Protein AF-A0A7L4QPB3-F1 (afdb_monomer_lite)

pLDDT: mean 89.35, std 13.11, range [42.84, 98.69]

Secondary structure (DSSP, 8-state):
-EEEEEEEEEEEEEEEEEEEEE--S---TT--SEEEEEEEEEEEEEEEEEEEEEEEEEEEEE--EE-TTT---SSS-SSSEEPEEEEEEEEEEEEEEEEEEEEEEEEEE---SSTTS-EEEEEEEEEE-SBTTB-EEEEEEEEEEEEEEEE-SS-EEEEEEEEEEEEEEEEESEEEEEEEEEE----

Structure (mmCIF, N/CA/C/O backbone):
data_AF-A0A7L4QPB3-F1
#
_entry.id   AF-A0A7L4QPB3-F1
#
loop_
_atom_site.group_PDB
_atom_site.id
_atom_site.type_symbol
_atom_site.label_atom_id
_atom_site.label_alt_id
_atom_site.label_comp_id
_atom_site.label_asym_id
_atom_site.label_entity_id
_atom_site.label_seq_id
_atom_site.pdbx_PDB_ins_code
_atom_site.Cartn_x
_atom_site.Cartn_y
_atom_site.Cartn_z
_atom_site.occupancy
_atom_site.B_iso_or_equiv
_atom_site.auth_seq_id
_atom_site.auth_comp_id
_atom_site.auth_asym_id
_atom_site.auth_atom_id
_atom_site.pdbx_PDB_model_num
ATOM 1 N N . MET A 1 1 ? -0.776 -5.109 -11.068 1.00 89.38 1 MET A N 1
ATOM 2 C CA . MET A 1 1 ? -2.014 -5.745 -10.559 1.00 89.38 1 MET A CA 1
ATOM 3 C C . MET A 1 1 ? -2.461 -4.999 -9.317 1.00 89.38 1 MET A C 1
ATOM 5 O O . MET A 1 1 ? -1.611 -4.660 -8.508 1.00 89.38 1 MET A O 1
ATOM 9 N N . TYR A 1 2 ? -3.758 -4.735 -9.176 1.00 95.44 2 TYR A N 1
ATOM 10 C CA . TYR A 1 2 ? -4.342 -4.174 -7.958 1.00 95.44 2 TYR A CA 1
ATOM 11 C C . TYR A 1 2 ? -5.446 -5.111 -7.474 1.00 95.44 2 TYR A C 1
ATOM 13 O O . TYR A 1 2 ? -6.265 -5.556 -8.282 1.00 95.44 2 TYR A O 1
ATOM 21 N N . THR A 1 3 ? -5.460 -5.416 -6.181 1.00 96.94 3 THR A N 1
ATOM 22 C CA . THR A 1 3 ? -6.530 -6.180 -5.535 1.00 96.94 3 THR A CA 1
ATOM 23 C C . THR A 1 3 ? -6.836 -5.604 -4.169 1.00 96.94 3 THR A C 1
ATOM 25 O O . THR A 1 3 ? -5.934 -5.199 -3.437 1.00 96.94 3 THR A O 1
ATOM 28 N N . GLU A 1 4 ? -8.108 -5.634 -3.808 1.00 96.19 4 GLU A N 1
ATOM 29 C CA . GLU A 1 4 ? -8.582 -5.241 -2.493 1.00 96.19 4 GLU A CA 1
ATOM 30 C C . GLU A 1 4 ? -9.724 -6.154 -2.090 1.00 96.19 4 GLU A C 1
ATOM 32 O O . GLU A 1 4 ? -10.550 -6.524 -2.924 1.00 96.19 4 GLU A O 1
ATOM 37 N N . ASP A 1 5 ? -9.728 -6.526 -0.817 1.00 96.75 5 ASP A N 1
ATOM 38 C CA . ASP A 1 5 ? -10.748 -7.385 -0.252 1.00 96.75 5 ASP A CA 1
ATOM 39 C C . ASP A 1 5 ? -11.054 -6.958 1.180 1.00 96.75 5 ASP A C 1
ATOM 41 O O . ASP A 1 5 ? -10.140 -6.876 2.005 1.00 96.75 5 ASP A O 1
ATOM 45 N N . THR A 1 6 ? -12.324 -6.676 1.468 1.00 96.25 6 THR A N 1
ATOM 46 C CA . THR A 1 6 ? -12.790 -6.203 2.777 1.00 96.25 6 THR A CA 1
ATOM 47 C C . THR A 1 6 ? -14.058 -6.932 3.173 1.00 96.25 6 THR A C 1
ATOM 49 O O . THR A 1 6 ? -15.054 -6.885 2.455 1.00 96.25 6 THR A O 1
ATOM 52 N N . HIS A 1 7 ? -14.047 -7.530 4.363 1.00 94.69 7 HIS A N 1
ATOM 53 C CA . HIS A 1 7 ? -15.205 -8.205 4.943 1.00 94.69 7 HIS A CA 1
ATOM 54 C C . HIS A 1 7 ? -15.299 -7.902 6.430 1.00 94.69 7 HIS A C 1
ATOM 56 O O . HIS A 1 7 ? -14.287 -7.808 7.126 1.00 94.69 7 HIS A O 1
ATOM 62 N N . SER A 1 8 ? -16.518 -7.809 6.945 1.00 93.00 8 SER A N 1
ATOM 63 C CA . SER A 1 8 ? -16.761 -7.817 8.383 1.00 93.00 8 SER A CA 1
ATOM 64 C C . SER A 1 8 ? -17.123 -9.221 8.859 1.00 93.00 8 SER A C 1
ATOM 66 O O . SER A 1 8 ? -17.758 -10.008 8.156 1.00 93.00 8 SER A O 1
ATOM 68 N N . ALA A 1 9 ? -16.726 -9.530 10.086 1.00 90.31 9 ALA A N 1
ATOM 69 C CA . ALA A 1 9 ? -17.159 -10.705 10.815 1.00 90.31 9 ALA A CA 1
ATOM 70 C C . ALA A 1 9 ? -17.949 -10.247 12.043 1.00 90.31 9 ALA A C 1
ATOM 72 O O . ALA A 1 9 ? -17.441 -9.500 12.877 1.00 90.31 9 ALA A O 1
ATOM 73 N N . GLY A 1 10 ? -19.194 -10.705 12.168 1.00 88.44 10 GLY A N 1
ATOM 74 C CA . GLY A 1 10 ? -20.073 -10.323 13.273 1.00 88.44 10 GLY A CA 1
ATOM 75 C C . GLY A 1 10 ? -20.801 -8.995 13.047 1.00 88.44 10 GLY A C 1
ATOM 76 O O . GLY A 1 10 ? -21.061 -8.596 11.914 1.00 88.44 10 GLY A O 1
ATOM 77 N N . ILE A 1 11 ? -21.196 -8.351 14.147 1.00 91.88 11 ILE A N 1
ATOM 78 C CA . ILE A 1 11 ? -22.015 -7.133 14.145 1.00 91.88 11 ILE A CA 1
ATOM 79 C C . ILE A 1 11 ? -21.132 -5.945 14.536 1.00 91.88 11 ILE A C 1
ATOM 81 O O . ILE A 1 11 ? -20.325 -6.042 15.459 1.00 91.88 11 ILE A O 1
ATOM 85 N N . GLY A 1 12 ? -21.304 -4.813 13.861 1.00 93.19 12 GLY A N 1
ATOM 86 C CA . GLY A 1 12 ? -20.598 -3.576 14.171 1.00 93.19 12 GLY A CA 1
ATOM 87 C C . GLY A 1 12 ? -21.134 -2.392 13.377 1.00 93.19 12 GLY A C 1
ATOM 88 O O . GLY A 1 12 ? -21.938 -2.555 12.457 1.00 93.19 12 GLY A O 1
ATOM 89 N N . TYR A 1 13 ? -20.680 -1.197 13.739 1.00 95.19 13 TYR A N 1
ATOM 90 C CA . TYR A 1 13 ? -20.894 0.016 12.956 1.00 95.19 13 TYR A CA 1
ATOM 91 C C . TYR A 1 13 ? -19.727 0.190 11.995 1.00 95.19 13 TYR A C 1
ATOM 93 O O . TYR A 1 13 ? -18.576 0.170 12.427 1.00 95.19 13 TYR A O 1
ATOM 101 N N . ILE A 1 14 ? -20.023 0.362 10.709 1.00 95.56 14 ILE A N 1
ATOM 102 C CA . ILE A 1 14 ? -19.019 0.509 9.658 1.00 95.56 14 ILE A CA 1
ATOM 103 C C . ILE A 1 14 ? -19.273 1.784 8.856 1.00 95.56 14 ILE A C 1
ATOM 105 O O . ILE A 1 14 ? -20.401 2.048 8.441 1.00 95.56 14 ILE A O 1
ATOM 109 N N . SER A 1 15 ? -18.210 2.546 8.616 1.00 96.38 15 SER A N 1
ATOM 110 C CA . SER A 1 15 ? -18.135 3.517 7.529 1.00 96.38 15 SER A CA 1
ATOM 111 C C . SER A 1 15 ? -17.006 3.092 6.607 1.00 96.38 15 SER A C 1
ATOM 113 O O . SER A 1 15 ? -15.889 2.846 7.059 1.00 96.38 15 SER A O 1
ATOM 115 N N . TYR A 1 16 ? -17.300 3.004 5.318 1.00 96.19 16 TYR A N 1
ATOM 116 C CA . TYR A 1 16 ? -16.338 2.635 4.292 1.00 96.19 16 TYR A CA 1
ATOM 117 C C . TYR A 1 16 ? -16.500 3.610 3.135 1.00 96.19 16 TYR A C 1
ATOM 119 O O . TYR A 1 16 ? -17.563 3.658 2.515 1.00 96.19 16 TYR A O 1
ATOM 127 N N . ASP A 1 17 ? -15.456 4.384 2.874 1.00 97.44 17 ASP A N 1
ATOM 128 C CA . ASP A 1 17 ? -15.352 5.253 1.709 1.00 97.44 17 ASP A CA 1
ATOM 129 C C . ASP A 1 17 ? -14.161 4.801 0.865 1.00 97.44 17 ASP A C 1
ATOM 131 O O . ASP A 1 17 ? -13.088 4.495 1.397 1.00 97.44 17 ASP A O 1
ATOM 135 N N . LYS A 1 18 ? -14.372 4.703 -0.447 1.00 96.56 18 LYS A N 1
ATOM 136 C CA . LYS A 1 18 ? -13.346 4.294 -1.401 1.00 96.56 18 LYS A CA 1
ATOM 137 C C . LYS A 1 18 ? -13.502 5.058 -2.702 1.00 96.56 18 LYS A C 1
ATOM 139 O O . LYS A 1 18 ? -14.579 5.064 -3.298 1.00 96.56 18 LYS A O 1
ATOM 144 N N . SER A 1 19 ? -12.384 5.581 -3.186 1.00 97.50 19 SER A N 1
ATOM 145 C CA . SER A 1 19 ? -12.206 6.003 -4.568 1.00 97.50 19 SER A CA 1
ATOM 146 C C . SER A 1 19 ? -11.193 5.087 -5.241 1.00 97.50 19 SER A C 1
ATOM 148 O O . SER A 1 19 ? -10.176 4.733 -4.647 1.00 97.50 19 SER A O 1
ATOM 150 N N . PHE A 1 20 ? -11.476 4.693 -6.476 1.00 97.25 20 PHE A N 1
ATOM 151 C CA . PHE A 1 20 ? -10.552 3.939 -7.310 1.00 97.25 20 PHE A CA 1
ATOM 152 C C . PHE A 1 20 ? -10.615 4.487 -8.731 1.00 97.25 20 PHE A C 1
ATOM 154 O O . PHE A 1 20 ? -11.688 4.502 -9.336 1.00 97.25 20 PHE A O 1
ATOM 161 N N . ASP A 1 21 ? -9.466 4.895 -9.254 1.00 96.81 21 ASP A N 1
ATOM 162 C CA . ASP A 1 21 ? -9.282 5.296 -10.640 1.00 96.81 21 ASP A CA 1
ATOM 163 C C . ASP A 1 21 ? -8.245 4.401 -11.318 1.00 96.81 21 ASP A C 1
ATOM 165 O O . ASP A 1 21 ? -7.218 4.027 -10.740 1.00 96.81 21 ASP A O 1
ATOM 169 N N . ALA A 1 22 ? -8.544 4.050 -12.565 1.00 95.62 22 ALA A N 1
ATOM 170 C CA . ALA A 1 22 ? -7.633 3.333 -13.432 1.00 95.62 22 ALA A CA 1
ATOM 171 C C . ALA A 1 22 ? -7.602 4.009 -14.801 1.00 95.62 22 ALA A C 1
ATOM 173 O O . ALA A 1 22 ? -8.602 4.054 -15.521 1.00 95.62 22 ALA A O 1
ATOM 174 N N . SER A 1 23 ? -6.420 4.472 -15.189 1.00 92.50 23 SER A N 1
ATOM 175 C CA . SER A 1 23 ? -6.189 5.192 -16.430 1.00 92.50 23 SER A CA 1
ATOM 176 C C . SER A 1 23 ? -5.066 4.559 -17.237 1.00 92.50 23 SER A C 1
ATOM 178 O O . SER A 1 23 ? -3.986 4.244 -16.734 1.00 92.50 23 SER A O 1
ATOM 180 N N . THR A 1 24 ? -5.309 4.429 -18.538 1.00 90.75 24 THR A N 1
ATOM 181 C CA . THR A 1 24 ? -4.309 3.999 -19.526 1.00 90.75 24 THR A CA 1
ATOM 182 C C . THR A 1 24 ? -3.620 5.177 -20.217 1.00 90.75 24 THR A C 1
ATOM 184 O O . THR A 1 24 ? -2.798 4.979 -21.111 1.00 90.75 24 THR A O 1
ATOM 187 N N . ALA A 1 25 ? -3.956 6.410 -19.830 1.00 88.19 25 ALA A N 1
ATOM 188 C CA . ALA A 1 25 ? -3.335 7.600 -20.385 1.00 88.19 25 ALA A CA 1
ATOM 189 C C . ALA A 1 25 ? -1.874 7.731 -19.933 1.00 88.19 25 ALA A C 1
ATOM 191 O O . ALA A 1 25 ? -1.455 7.177 -18.914 1.00 88.19 25 ALA A O 1
ATOM 192 N N . ASN A 1 26 ? -1.110 8.515 -20.694 1.00 85.31 26 ASN A N 1
ATOM 193 C CA . ASN A 1 26 ? 0.215 8.943 -20.264 1.00 85.31 26 ASN A CA 1
ATOM 194 C C . ASN A 1 26 ? 0.083 9.812 -19.017 1.00 85.31 26 ASN A C 1
ATOM 196 O O . ASN A 1 26 ? -0.627 10.817 -19.055 1.00 85.31 26 ASN A O 1
ATOM 200 N N . GLN A 1 27 ? 0.813 9.454 -17.968 1.00 88.75 27 GLN A N 1
ATOM 201 C CA . GLN A 1 27 ? 0.817 10.182 -16.711 1.00 88.75 27 GLN A CA 1
ATOM 202 C C . GLN A 1 27 ? 2.111 10.972 -16.551 1.00 88.75 27 GLN A C 1
ATOM 204 O O . GLN A 1 27 ? 3.203 10.492 -16.868 1.00 88.75 27 GLN A O 1
ATOM 209 N N . LEU A 1 28 ? 1.969 12.206 -16.075 1.00 86.75 28 LEU A N 1
ATOM 210 C CA . LEU A 1 28 ? 3.081 13.058 -15.666 1.00 86.75 28 LEU A CA 1
ATOM 211 C C . LEU A 1 28 ? 3.398 12.847 -14.180 1.00 86.75 28 LEU A C 1
ATOM 213 O O . LEU A 1 28 ? 2.710 12.113 -13.468 1.00 86.75 28 LEU A O 1
ATOM 217 N N . GLN A 1 29 ? 4.443 13.514 -13.694 1.00 84.88 29 GLN A N 1
ATOM 218 C CA . GLN A 1 29 ? 4.737 13.548 -12.266 1.00 84.88 29 GLN A CA 1
ATOM 219 C C . GLN A 1 29 ? 3.520 14.053 -11.471 1.00 84.88 29 GLN A C 1
ATOM 221 O O . GLN A 1 29 ? 2.890 15.044 -11.840 1.00 84.88 29 GLN A O 1
ATOM 226 N N . GLY A 1 30 ? 3.178 13.342 -10.394 1.00 86.50 30 GLY A N 1
ATOM 227 C CA . GLY A 1 30 ? 1.984 13.614 -9.587 1.00 86.50 30 GLY A CA 1
ATOM 228 C C . GLY A 1 30 ? 0.669 13.079 -10.165 1.00 86.50 30 GLY A C 1
ATOM 229 O O . GLY A 1 30 ? -0.373 13.305 -9.563 1.00 86.50 30 GLY A O 1
ATOM 230 N N . GLN A 1 31 ? 0.701 12.375 -11.300 1.00 91.81 31 GLN A N 1
ATOM 231 C CA . GLN A 1 31 ? -0.450 11.661 -11.849 1.00 91.81 31 GLN A CA 1
ATOM 232 C C . GLN A 1 31 ? -0.184 10.152 -11.871 1.00 91.81 31 GLN A C 1
ATOM 234 O O . GLN A 1 31 ? 0.968 9.716 -11.988 1.00 91.81 31 GLN A O 1
ATOM 239 N N . TYR A 1 32 ? -1.247 9.351 -11.783 1.00 94.69 32 TYR A N 1
ATOM 240 C CA . TYR A 1 32 ? -1.135 7.906 -11.604 1.00 94.69 32 TYR A CA 1
ATOM 241 C C . TYR A 1 32 ? -2.066 7.135 -12.539 1.00 94.69 32 TYR A C 1
ATOM 243 O O . TYR A 1 32 ? -3.140 7.586 -12.919 1.00 94.69 32 TYR A O 1
ATOM 251 N N . ASN A 1 33 ? -1.604 5.967 -12.972 1.00 94.75 33 ASN A N 1
ATOM 252 C CA . ASN A 1 33 ? -2.376 5.032 -13.781 1.00 94.75 33 ASN A CA 1
ATOM 253 C C . ASN A 1 33 ? -3.313 4.186 -12.926 1.00 94.75 33 ASN A C 1
ATOM 255 O O . ASN A 1 33 ? -4.356 3.774 -13.415 1.00 94.75 33 ASN A O 1
ATOM 259 N N . ILE A 1 34 ? -2.932 3.913 -11.681 1.00 96.81 34 ILE A N 1
ATOM 260 C CA . ILE A 1 34 ? -3.811 3.359 -10.654 1.00 96.81 34 ILE A CA 1
ATOM 261 C C . ILE A 1 34 ? -3.741 4.304 -9.469 1.00 96.81 34 ILE A C 1
ATOM 263 O O . ILE A 1 34 ? -2.643 4.602 -8.999 1.00 96.81 34 ILE A O 1
ATOM 267 N N . GLU A 1 35 ? -4.893 4.742 -8.988 1.00 97.12 35 GLU A N 1
ATOM 268 C CA . GLU A 1 35 ? -5.027 5.550 -7.782 1.00 97.12 35 GLU A CA 1
ATOM 269 C C . GLU A 1 35 ? -6.185 4.991 -6.958 1.00 97.12 35 GLU A C 1
ATOM 271 O O . GLU A 1 35 ? -7.305 4.850 -7.443 1.00 97.12 35 GLU A O 1
ATOM 276 N N . SER A 1 36 ? -5.904 4.623 -5.714 1.00 97.75 36 SER A N 1
ATOM 277 C CA . SER A 1 36 ? -6.897 4.129 -4.765 1.00 97.75 36 SER A CA 1
ATOM 278 C C . SER A 1 36 ? -6.746 4.890 -3.465 1.00 97.75 36 SER A C 1
ATOM 280 O O . SER A 1 36 ? -5.652 4.943 -2.902 1.00 97.75 36 SER A O 1
ATOM 282 N N . THR A 1 37 ? -7.843 5.446 -2.966 1.00 97.94 37 THR A N 1
ATOM 283 C CA . THR A 1 37 ? -7.916 6.031 -1.628 1.00 97.94 37 THR A CA 1
ATOM 284 C C . THR A 1 37 ? -9.043 5.363 -0.867 1.00 97.94 37 THR A C 1
ATOM 286 O O . THR A 1 37 ? -10.128 5.132 -1.405 1.00 97.94 37 THR A O 1
ATOM 289 N N . ARG A 1 38 ? -8.775 4.988 0.381 1.00 97.25 38 ARG A N 1
ATOM 290 C CA . ARG A 1 38 ? -9.736 4.273 1.220 1.00 97.25 38 ARG A CA 1
ATOM 291 C C . ARG A 1 38 ? -9.718 4.837 2.619 1.00 97.25 38 ARG A C 1
ATOM 293 O O . ARG A 1 38 ? -8.650 5.081 3.176 1.00 97.25 38 ARG A O 1
ATOM 300 N N . GLN A 1 39 ? -10.899 4.978 3.199 1.00 97.75 39 GLN A N 1
ATOM 301 C CA . GLN A 1 39 ? -11.074 5.302 4.602 1.00 97.75 39 GLN A CA 1
ATOM 302 C C . GLN A 1 39 ? -12.093 4.354 5.217 1.00 97.75 39 GLN A C 1
ATOM 304 O O . GLN A 1 39 ? -13.219 4.212 4.741 1.00 97.75 39 GLN A O 1
ATOM 309 N N . ILE A 1 40 ? -11.678 3.696 6.290 1.00 97.81 40 ILE A N 1
ATOM 310 C CA . ILE A 1 40 ? -12.441 2.656 6.960 1.00 97.81 40 ILE A CA 1
ATOM 311 C C . ILE A 1 40 ? -12.506 3.004 8.434 1.00 97.81 40 ILE A C 1
ATOM 313 O O . ILE A 1 40 ? -11.481 3.071 9.115 1.00 97.81 40 ILE A O 1
ATOM 317 N N . THR A 1 41 ? -13.723 3.170 8.938 1.00 97.75 41 THR A N 1
ATOM 318 C CA . THR A 1 41 ? -13.977 3.166 10.373 1.00 97.75 41 THR A CA 1
ATOM 319 C C . THR A 1 41 ? -14.860 1.987 10.731 1.00 97.75 41 THR A C 1
ATOM 321 O O . THR A 1 41 ? -15.822 1.659 10.033 1.00 97.75 41 THR A O 1
ATOM 324 N N . TYR A 1 42 ? -14.509 1.312 11.817 1.00 97.81 42 TYR A N 1
ATOM 325 C CA . TYR A 1 42 ? -15.255 0.163 12.299 1.00 97.81 42 TYR A CA 1
ATOM 326 C C . TYR A 1 42 ? -15.276 0.140 13.820 1.00 97.81 42 TYR A C 1
ATOM 328 O O . TYR A 1 42 ? -14.240 0.301 14.464 1.00 97.81 42 TYR A O 1
ATOM 336 N N . LEU A 1 43 ? -16.451 -0.106 14.389 1.00 97.62 43 LEU A N 1
ATOM 337 C CA . LEU A 1 43 ? -16.634 -0.358 15.811 1.00 97.62 43 LEU A CA 1
ATOM 338 C C . LEU A 1 43 ? -17.446 -1.641 15.984 1.00 97.62 43 LEU A C 1
ATOM 340 O O . LEU A 1 43 ? -18.659 -1.655 15.761 1.00 97.62 43 LEU A O 1
ATOM 344 N N . GLY A 1 44 ? -16.766 -2.718 16.366 1.00 96.31 44 GLY A N 1
ATOM 345 C CA . GLY A 1 44 ? -17.377 -4.018 16.615 1.00 96.31 44 GLY A CA 1
ATOM 346 C C . GLY A 1 44 ? -18.238 -4.033 17.878 1.00 96.31 44 GLY A C 1
ATOM 347 O O . GLY A 1 44 ? -17.913 -3.400 18.882 1.00 96.31 44 GLY A O 1
ATOM 348 N N . ILE A 1 45 ? -19.331 -4.792 17.825 1.00 94.38 45 ILE A N 1
ATOM 349 C CA . ILE A 1 45 ? -20.135 -5.193 18.983 1.00 94.38 45 ILE A CA 1
ATOM 350 C C . ILE A 1 45 ? -19.754 -6.639 19.323 1.00 94.38 45 ILE A C 1
ATOM 352 O O . ILE A 1 45 ? -19.600 -7.473 18.429 1.00 94.38 45 ILE A O 1
ATOM 356 N N . ASP A 1 46 ? -19.582 -6.936 20.611 1.00 91.88 46 ASP A N 1
ATOM 357 C CA . ASP A 1 46 ? -19.097 -8.229 21.106 1.00 91.88 46 ASP A CA 1
ATOM 358 C C . ASP A 1 46 ? -17.755 -8.637 20.465 1.00 91.88 46 ASP A C 1
ATOM 360 O O . ASP A 1 46 ? -16.745 -7.958 20.640 1.00 91.88 46 ASP A O 1
ATOM 364 N N . ALA A 1 47 ? -17.733 -9.746 19.722 1.00 91.00 47 ALA A N 1
ATOM 365 C CA . ALA A 1 47 ? -16.558 -10.258 19.017 1.00 91.00 47 ALA A CA 1
ATOM 366 C C . ALA A 1 47 ? -16.474 -9.775 17.555 1.00 91.00 47 ALA A C 1
ATOM 368 O O . ALA A 1 47 ? -15.768 -10.382 16.749 1.00 91.00 47 ALA A O 1
ATOM 369 N N . GLY A 1 48 ? -17.215 -8.722 17.194 1.00 96.38 48 GLY A N 1
ATOM 370 C CA . GLY A 1 48 ? -17.222 -8.169 15.846 1.00 96.38 48 GLY A CA 1
ATOM 371 C C . GLY A 1 48 ? -15.852 -7.630 15.422 1.00 96.38 48 GLY A C 1
ATOM 372 O O . GLY A 1 48 ? -15.182 -6.931 16.182 1.00 96.38 48 GLY A O 1
ATOM 373 N N . SER A 1 49 ? -15.454 -7.897 14.181 1.00 96.88 49 SER A N 1
ATOM 374 C CA . SER A 1 49 ? -14.203 -7.410 13.595 1.00 96.88 49 SER A CA 1
ATOM 375 C C . SER A 1 49 ? -14.348 -7.093 12.109 1.00 96.88 49 SER A C 1
ATOM 377 O O . SER A 1 49 ? -15.285 -7.531 11.444 1.00 96.88 49 SER A O 1
ATOM 379 N N . ILE A 1 50 ? -13.406 -6.317 11.588 1.00 97.75 50 ILE A N 1
ATOM 380 C CA . ILE A 1 50 ? -13.239 -6.066 10.164 1.00 97.75 50 ILE A CA 1
ATOM 381 C C . ILE A 1 50 ? -11.890 -6.603 9.711 1.00 97.75 50 ILE A C 1
ATOM 383 O O . ILE A 1 50 ? -10.866 -6.351 10.347 1.00 97.75 50 ILE A O 1
ATOM 387 N N . TYR A 1 51 ? -11.905 -7.345 8.612 1.00 97.88 51 TYR A N 1
ATOM 388 C CA . TYR A 1 51 ? -10.727 -7.762 7.872 1.00 97.88 51 TYR A CA 1
ATOM 389 C C . TYR A 1 51 ? -10.644 -6.944 6.589 1.00 97.88 51 TYR A C 1
ATOM 391 O O . TYR A 1 51 ? -11.637 -6.793 5.878 1.00 97.88 51 TYR A O 1
ATOM 399 N N . SER A 1 52 ? -9.453 -6.454 6.269 1.00 98.06 52 SER A N 1
ATOM 400 C CA . SER A 1 52 ? -9.171 -5.869 4.966 1.00 98.06 52 SER A CA 1
ATOM 401 C C . SER A 1 52 ? -7.769 -6.241 4.522 1.00 98.06 52 SER A C 1
ATOM 403 O O . SER A 1 52 ? -6.824 -6.198 5.309 1.00 98.06 52 SER A O 1
ATOM 405 N N . SER A 1 53 ? -7.624 -6.487 3.227 1.00 98.12 53 SER A N 1
ATOM 406 C CA . SER A 1 53 ? -6.343 -6.591 2.538 1.00 98.12 53 SER A CA 1
ATOM 407 C C . SER A 1 53 ? -6.339 -5.705 1.298 1.00 98.12 53 SER A C 1
ATOM 409 O O . SER A 1 53 ? -7.357 -5.549 0.625 1.00 98.12 53 SER A O 1
ATOM 411 N N . GLU A 1 54 ? -5.200 -5.093 1.011 1.00 98.12 54 GLU A N 1
ATOM 412 C CA . GLU A 1 54 ? -4.971 -4.345 -0.219 1.00 98.12 54 GLU A CA 1
ATOM 413 C C . GLU A 1 54 ? -3.562 -4.631 -0.709 1.00 98.12 54 GLU A C 1
ATOM 415 O O . GLU A 1 54 ? -2.614 -4.677 0.076 1.00 98.12 54 GLU A O 1
ATOM 420 N N . TYR A 1 55 ? -3.446 -4.848 -2.011 1.00 98.00 55 TYR A N 1
ATOM 421 C CA . TYR A 1 55 ? -2.217 -5.253 -2.665 1.00 98.00 55 TYR A CA 1
ATOM 422 C C . TYR A 1 55 ? -2.089 -4.527 -3.998 1.00 98.00 55 TYR A C 1
ATOM 424 O O . TYR A 1 55 ? -3.027 -4.470 -4.800 1.00 98.00 55 TYR A O 1
ATOM 432 N N . LEU A 1 56 ? -0.899 -3.990 -4.229 1.00 97.50 56 LEU A N 1
ATOM 433 C CA . LEU A 1 56 ? -0.508 -3.299 -5.438 1.00 97.50 56 LEU A CA 1
ATOM 434 C C . LEU A 1 56 ? 0.814 -3.882 -5.928 1.00 97.50 56 LEU A C 1
ATOM 436 O O . LEU A 1 56 ? 1.776 -4.016 -5.176 1.00 97.50 56 LEU A O 1
ATOM 440 N N . MET A 1 57 ? 0.856 -4.209 -7.212 1.00 95.25 57 MET A N 1
ATOM 441 C CA . MET A 1 57 ? 2.025 -4.771 -7.869 1.00 95.25 57 MET A CA 1
ATOM 442 C C . MET A 1 57 ? 2.302 -4.057 -9.177 1.00 95.25 57 MET A C 1
ATOM 444 O O . MET A 1 57 ? 1.411 -3.907 -10.021 1.00 95.25 57 MET A O 1
ATOM 448 N N . THR A 1 58 ? 3.567 -3.719 -9.359 1.00 93.00 58 THR A N 1
ATOM 449 C CA . THR A 1 58 ? 4.115 -3.089 -10.550 1.00 93.00 58 THR A CA 1
ATOM 450 C C . THR A 1 58 ? 5.179 -4.004 -11.107 1.00 93.00 58 THR A C 1
ATOM 452 O O . THR A 1 58 ? 6.123 -4.361 -10.408 1.00 93.00 58 THR A O 1
ATOM 455 N N . SER A 1 59 ? 5.034 -4.386 -12.370 1.00 91.50 59 SER A N 1
ATOM 456 C CA . SER A 1 59 ? 6.045 -5.158 -13.079 1.00 91.50 59 SER A CA 1
ATOM 457 C C . SER A 1 59 ? 6.331 -4.475 -14.404 1.00 91.50 59 SER A C 1
ATOM 459 O O . SER A 1 59 ? 5.410 -4.176 -15.165 1.00 91.50 59 SER A O 1
ATOM 461 N N . GLY A 1 60 ? 7.601 -4.180 -14.645 1.00 86.50 60 GLY A N 1
ATOM 462 C CA . GLY A 1 60 ? 8.081 -3.519 -15.847 1.00 86.50 60 GLY A CA 1
ATOM 463 C C . GLY A 1 60 ? 9.224 -4.323 -16.436 1.00 86.50 60 GLY A C 1
ATOM 464 O O . GLY A 1 60 ? 10.176 -4.653 -15.735 1.00 86.50 60 GLY A O 1
ATOM 465 N N . SER A 1 61 ? 9.137 -4.633 -17.725 1.00 87.50 61 SER A N 1
ATOM 466 C CA . SER A 1 61 ? 10.229 -5.276 -18.449 1.00 87.50 61 SER A CA 1
ATOM 467 C C . SER A 1 61 ? 10.464 -4.594 -19.786 1.00 87.50 61 SER A C 1
ATOM 469 O O . SER A 1 61 ? 9.539 -4.056 -20.398 1.00 87.50 61 SER A O 1
ATOM 471 N N . GLY A 1 62 ? 11.715 -4.604 -20.225 1.00 82.19 62 GLY A N 1
ATOM 472 C CA . GLY A 1 62 ? 12.135 -3.997 -21.475 1.00 82.19 62 GLY A CA 1
ATOM 473 C C . GLY A 1 62 ? 13.316 -4.741 -22.074 1.00 82.19 62 GLY A C 1
ATOM 474 O O . GLY A 1 62 ? 14.143 -5.308 -21.363 1.00 82.19 62 GLY A O 1
ATOM 475 N N . THR A 1 63 ? 13.391 -4.743 -23.401 1.00 82.38 63 THR A N 1
ATOM 476 C CA . THR A 1 63 ? 14.598 -5.159 -24.122 1.00 82.38 63 THR A CA 1
ATOM 477 C C . THR A 1 63 ? 15.645 -4.055 -24.059 1.00 82.38 63 THR A C 1
ATOM 479 O O . THR A 1 63 ? 15.310 -2.915 -23.745 1.00 82.38 63 THR A O 1
ATOM 482 N N . SER A 1 64 ? 16.885 -4.360 -24.437 1.00 79.44 64 SER A N 1
ATOM 483 C CA . SER A 1 64 ? 17.921 -3.340 -24.598 1.00 79.44 64 SER A CA 1
ATOM 484 C C . SER A 1 64 ? 17.487 -2.259 -25.596 1.00 79.44 64 SER A C 1
ATOM 486 O O . SER A 1 64 ? 16.843 -2.558 -26.607 1.00 79.44 64 SER A O 1
ATOM 488 N N . GLN A 1 65 ? 17.813 -0.999 -25.310 1.00 74.38 65 GLN A N 1
ATOM 489 C CA . GLN A 1 65 ? 17.437 0.167 -26.125 1.00 74.38 65 GLN A CA 1
ATOM 490 C C . GLN A 1 65 ? 18.616 1.121 -26.253 1.00 74.38 65 GLN A C 1
ATOM 492 O O . GLN A 1 65 ? 19.495 1.103 -25.409 1.00 74.38 65 GLN A O 1
ATOM 497 N N . SER A 1 66 ? 18.637 1.996 -27.260 1.00 72.62 66 SER A N 1
ATOM 498 C CA . SER A 1 66 ? 19.663 3.044 -27.299 1.00 72.62 66 SER A CA 1
ATOM 499 C C . SER A 1 66 ? 19.482 4.035 -26.137 1.00 72.62 66 SER A C 1
ATOM 501 O O . SER A 1 66 ? 18.369 4.507 -25.894 1.00 72.62 66 SER A O 1
ATOM 503 N N . ALA A 1 67 ? 20.576 4.352 -25.444 1.00 67.06 67 ALA A N 1
ATOM 504 C CA . ALA A 1 67 ? 20.666 5.356 -24.386 1.00 67.06 67 ALA A CA 1
ATOM 505 C C . ALA A 1 67 ? 20.734 6.797 -24.923 1.00 67.06 67 ALA A C 1
ATOM 507 O O . ALA A 1 67 ? 20.585 7.740 -24.143 1.00 67.06 67 ALA A O 1
ATOM 508 N N . ALA A 1 68 ? 20.910 6.990 -26.239 1.00 62.00 68 ALA A N 1
ATOM 509 C CA . ALA A 1 68 ? 21.010 8.311 -26.854 1.00 62.00 68 ALA A CA 1
ATOM 510 C C . ALA A 1 68 ? 19.777 9.177 -26.524 1.00 62.00 68 ALA A C 1
ATOM 512 O O . ALA A 1 68 ? 18.658 8.898 -26.964 1.00 62.00 68 ALA A O 1
ATOM 513 N N . GLY A 1 69 ? 19.992 10.236 -25.735 1.00 54.53 69 GLY A N 1
ATOM 514 C CA . GLY A 1 69 ? 18.945 11.160 -25.285 1.00 54.53 69 GLY A CA 1
ATOM 515 C C . GLY A 1 69 ? 18.004 10.604 -24.209 1.00 54.53 69 GLY A C 1
ATOM 516 O O . GLY A 1 69 ? 16.901 11.128 -24.067 1.00 54.53 69 GLY A O 1
AT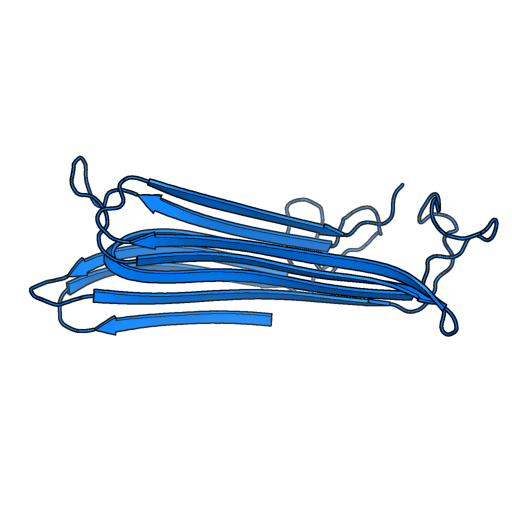OM 517 N N . ARG A 1 70 ? 18.394 9.531 -23.501 1.00 55.94 70 ARG A N 1
ATOM 518 C CA . ARG A 1 70 ? 17.564 8.854 -22.487 1.00 55.94 70 ARG A CA 1
ATOM 519 C C . ARG A 1 70 ? 18.266 8.591 -21.152 1.00 55.94 70 ARG A C 1
ATOM 521 O O . ARG A 1 70 ? 17.546 8.430 -20.174 1.00 55.94 70 ARG A O 1
ATOM 528 N N . MET A 1 71 ? 19.607 8.543 -21.106 1.00 56.22 71 MET A N 1
ATOM 529 C CA . MET A 1 71 ? 20.386 8.481 -19.855 1.00 56.22 71 MET A CA 1
ATOM 530 C C . MET A 1 71 ? 21.895 8.706 -20.016 1.00 56.22 71 MET A C 1
ATOM 532 O O . MET A 1 71 ? 22.433 8.544 -21.111 1.00 56.22 71 MET A O 1
ATOM 536 N N . ILE A 1 72 ? 22.581 8.984 -18.899 1.00 50.06 72 ILE A N 1
ATOM 537 C CA . ILE A 1 72 ? 24.035 8.822 -18.719 1.00 50.06 72 ILE A CA 1
ATOM 538 C C . ILE A 1 72 ? 24.272 7.447 -18.068 1.00 50.06 72 ILE A C 1
ATOM 540 O O . ILE A 1 72 ? 24.029 7.284 -16.876 1.00 50.06 72 ILE A O 1
ATOM 544 N N . CYS A 1 73 ? 24.711 6.437 -18.827 1.00 50.59 73 CYS A N 1
ATOM 545 C CA . CYS A 1 73 ? 24.925 5.071 -18.318 1.00 50.59 73 CYS A CA 1
ATOM 546 C C . CYS A 1 73 ? 26.112 4.985 -17.329 1.00 50.59 73 CYS A C 1
ATOM 548 O O . CYS A 1 73 ? 27.248 5.192 -17.757 1.00 50.59 73 CYS A O 1
ATOM 550 N N . PRO A 1 74 ? 25.923 4.603 -16.044 1.00 52.34 74 PRO A N 1
ATOM 551 C CA . PRO A 1 74 ? 27.038 4.386 -15.115 1.00 52.34 74 PRO A CA 1
ATOM 552 C C . PRO A 1 74 ? 27.497 2.919 -15.030 1.00 52.34 74 PRO A C 1
ATOM 554 O O . PRO A 1 74 ? 28.602 2.666 -14.554 1.00 52.34 74 PRO A O 1
ATOM 557 N N . PHE A 1 75 ? 26.670 1.953 -15.457 1.00 49.78 75 PHE A N 1
ATOM 558 C CA . PHE A 1 75 ? 26.853 0.536 -15.100 1.00 49.78 75 PHE A CA 1
ATOM 559 C C . PHE A 1 75 ? 27.136 -0.423 -16.265 1.00 49.78 75 PHE A C 1
ATOM 561 O O . PHE A 1 75 ? 27.441 -1.588 -16.016 1.00 49.78 75 PHE A O 1
ATOM 568 N N . VAL A 1 76 ? 27.142 0.034 -17.525 1.00 42.84 76 VAL A N 1
ATOM 569 C CA . VAL A 1 76 ? 27.601 -0.800 -18.652 1.00 42.84 76 VAL A CA 1
ATOM 570 C C . VAL A 1 76 ? 28.097 0.043 -19.827 1.00 42.84 76 VAL A C 1
ATOM 572 O O . VAL A 1 76 ? 27.302 0.717 -20.464 1.00 42.84 76 VAL A O 1
ATOM 575 N N . GLY A 1 77 ? 29.400 -0.070 -20.122 1.00 52.88 77 GLY A N 1
ATOM 576 C CA . GLY A 1 77 ? 30.009 0.155 -21.442 1.00 52.88 77 GLY A CA 1
ATOM 577 C C . GLY A 1 77 ? 29.987 1.576 -22.019 1.00 52.88 77 GLY A C 1
ATOM 578 O O . GLY A 1 77 ? 29.087 2.367 -21.797 1.00 52.88 77 GLY A O 1
ATOM 579 N N . SER A 1 78 ? 30.985 1.893 -22.839 1.00 52.25 78 SER A N 1
ATOM 580 C CA . SER A 1 78 ? 31.091 3.126 -23.639 1.00 52.25 78 SER A CA 1
ATOM 581 C C . SER A 1 78 ? 30.035 3.271 -24.746 1.00 52.25 78 SER A C 1
ATOM 583 O O . SER A 1 78 ? 30.181 4.128 -25.617 1.00 52.25 78 SER A O 1
ATOM 585 N N . ASP A 1 79 ? 29.020 2.413 -24.752 1.00 56.09 79 ASP A N 1
ATOM 586 C CA . ASP A 1 79 ? 28.079 2.264 -25.847 1.00 56.09 79 ASP A CA 1
ATOM 587 C C . ASP A 1 79 ? 26.729 2.783 -25.363 1.00 56.09 79 ASP A C 1
ATOM 589 O O . ASP A 1 79 ? 26.228 2.318 -24.344 1.00 56.09 79 ASP A O 1
ATOM 593 N N . ASP A 1 80 ? 26.152 3.745 -26.087 1.00 66.62 80 ASP A N 1
ATOM 594 C CA . ASP A 1 80 ? 24.871 4.401 -25.800 1.00 66.62 80 ASP A CA 1
ATOM 595 C C . ASP A 1 80 ? 23.694 3.399 -25.811 1.00 66.62 80 ASP A C 1
ATOM 597 O O . ASP A 1 80 ? 22.826 3.451 -26.690 1.00 66.62 80 ASP A O 1
ATOM 601 N N . THR A 1 81 ? 23.644 2.467 -24.858 1.00 70.75 81 THR A N 1
ATOM 602 C CA . THR A 1 81 ? 22.663 1.383 -24.756 1.00 70.75 81 THR A CA 1
ATOM 60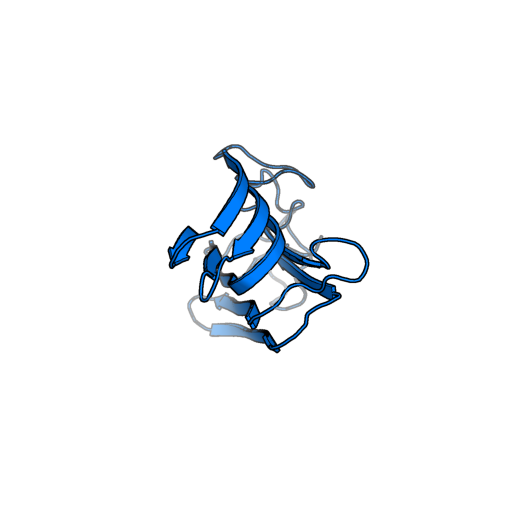3 C C . THR A 1 81 ? 22.231 1.181 -23.304 1.00 70.75 81 THR A C 1
ATOM 605 O O . THR A 1 81 ? 23.050 1.006 -22.410 1.00 70.75 81 THR A O 1
ATOM 608 N N . ILE A 1 82 ? 20.921 1.181 -23.091 1.00 73.25 82 ILE A N 1
ATOM 609 C CA . ILE A 1 82 ? 20.231 0.780 -21.867 1.00 73.25 82 ILE A CA 1
ATOM 610 C C . ILE A 1 82 ? 20.120 -0.745 -21.870 1.00 73.25 82 ILE A C 1
ATOM 612 O O . ILE A 1 82 ? 19.692 -1.323 -22.880 1.00 73.25 82 ILE A O 1
ATOM 616 N N . GLY A 1 83 ? 20.477 -1.394 -20.761 1.00 74.19 83 GLY A N 1
ATOM 617 C CA . GLY A 1 83 ? 20.308 -2.832 -20.593 1.00 74.19 83 GLY A CA 1
ATOM 618 C C . GLY A 1 83 ? 18.846 -3.267 -20.729 1.00 74.19 83 GLY A C 1
ATOM 619 O O . GLY A 1 83 ? 17.908 -2.489 -20.558 1.00 74.19 83 GLY A O 1
ATOM 620 N N . ALA A 1 84 ? 18.637 -4.540 -21.058 1.00 83.88 84 ALA A N 1
ATOM 621 C CA . ALA A 1 84 ? 17.340 -5.161 -20.837 1.00 83.88 84 ALA A CA 1
ATOM 622 C C . ALA A 1 84 ? 17.072 -5.198 -19.328 1.00 83.88 84 ALA A C 1
ATOM 624 O O . ALA A 1 84 ? 17.977 -5.502 -18.551 1.00 83.88 84 ALA A O 1
ATOM 625 N N . PHE A 1 85 ? 15.839 -4.920 -18.916 1.00 85.56 85 PHE A N 1
ATOM 626 C CA . PHE A 1 85 ? 15.465 -4.872 -17.506 1.00 85.56 85 PHE A CA 1
ATOM 627 C C . PHE A 1 85 ? 14.191 -5.667 -17.236 1.00 85.56 85 PHE A C 1
ATOM 629 O O . PHE A 1 85 ? 13.340 -5.832 -18.114 1.00 85.56 85 PHE A O 1
ATOM 636 N N . CYS A 1 86 ? 14.053 -6.162 -16.010 1.00 88.00 86 CYS A N 1
ATOM 637 C CA . CYS A 1 86 ? 12.844 -6.806 -15.513 1.00 88.00 86 CYS A CA 1
ATOM 638 C C . CYS A 1 86 ? 12.709 -6.533 -14.014 1.00 88.00 86 CYS A C 1
ATOM 640 O O . CYS A 1 86 ? 13.334 -7.193 -13.183 1.00 88.00 86 CYS A O 1
ATOM 642 N N . ASN A 1 87 ? 11.880 -5.548 -13.689 1.00 90.94 87 ASN A N 1
ATOM 643 C CA . ASN A 1 87 ? 11.674 -5.056 -12.338 1.00 90.94 87 ASN A CA 1
ATOM 644 C C . ASN A 1 87 ? 10.280 -5.457 -11.879 1.00 90.94 87 ASN A C 1
ATOM 646 O O . ASN A 1 87 ? 9.308 -5.314 -12.621 1.00 90.94 87 ASN A O 1
ATOM 650 N N . THR A 1 88 ? 10.167 -5.956 -10.654 1.00 95.19 88 THR A N 1
ATOM 651 C CA . THR A 1 88 ? 8.879 -6.244 -10.023 1.00 95.19 88 THR A CA 1
ATOM 652 C C . THR A 1 88 ? 8.885 -5.719 -8.603 1.00 95.19 88 THR A C 1
ATOM 654 O O . THR A 1 88 ? 9.822 -5.979 -7.854 1.00 95.19 88 THR A O 1
ATOM 657 N N . VAL A 1 89 ? 7.834 -4.992 -8.242 1.00 97.06 89 VAL A N 1
ATOM 658 C CA . VAL A 1 89 ? 7.630 -4.431 -6.910 1.00 97.06 89 VAL A CA 1
ATOM 659 C C . VAL A 1 89 ? 6.204 -4.690 -6.473 1.00 97.06 89 VAL A C 1
ATOM 661 O O . VAL A 1 89 ? 5.259 -4.525 -7.241 1.00 97.06 89 VAL A O 1
ATOM 664 N N . GLU A 1 90 ? 6.067 -5.103 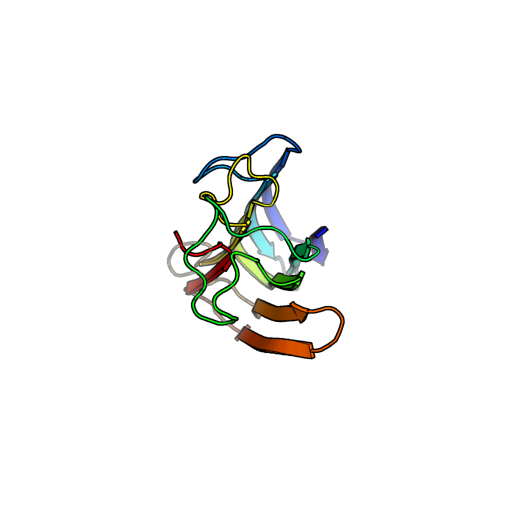-5.226 1.00 97.94 90 GLU A N 1
ATOM 665 C CA . GLU A 1 90 ? 4.818 -5.447 -4.575 1.00 97.94 90 GLU A CA 1
ATOM 666 C C . GLU A 1 90 ? 4.735 -4.695 -3.258 1.00 97.94 90 GLU A C 1
ATOM 668 O O . GLU A 1 90 ? 5.708 -4.621 -2.507 1.00 97.94 90 GLU A O 1
ATOM 673 N N . THR A 1 91 ? 3.568 -4.150 -2.963 1.00 98.38 91 THR A N 1
ATOM 674 C CA . THR A 1 91 ? 3.314 -3.420 -1.730 1.00 98.38 91 THR A CA 1
ATOM 675 C C . THR A 1 91 ? 1.871 -3.603 -1.306 1.00 98.38 91 THR A C 1
ATOM 677 O O . THR A 1 91 ? 1.002 -3.933 -2.119 1.00 98.38 91 THR A O 1
ATOM 680 N N . GLY A 1 92 ? 1.597 -3.398 -0.030 1.00 98.38 92 GLY A N 1
ATOM 681 C CA . GLY A 1 92 ? 0.240 -3.486 0.464 1.00 98.38 92 GLY A CA 1
ATOM 682 C C . GLY A 1 92 ? 0.150 -3.550 1.970 1.00 98.38 92 GLY A C 1
ATOM 683 O O . GLY A 1 92 ? 1.137 -3.432 2.704 1.00 98.38 92 GLY A O 1
ATOM 684 N N . SER A 1 93 ? -1.072 -3.774 2.430 1.00 98.56 93 SER A N 1
ATOM 685 C CA . SER A 1 93 ? -1.359 -3.962 3.840 1.00 98.56 93 SER A CA 1
ATOM 686 C C . SER A 1 93 ? -2.454 -4.991 4.068 1.00 98.56 93 SER A C 1
ATOM 688 O O . SER A 1 93 ? -3.234 -5.353 3.185 1.00 98.56 93 SER A O 1
ATOM 690 N N . THR A 1 94 ? -2.493 -5.509 5.285 1.00 98.62 94 THR A N 1
ATOM 691 C CA . THR A 1 94 ? -3.584 -6.342 5.774 1.00 98.62 94 THR A CA 1
ATOM 692 C C . THR A 1 94 ? -3.830 -6.001 7.228 1.00 98.62 94 THR A C 1
ATOM 694 O O . THR A 1 94 ? -2.883 -5.848 7.999 1.00 98.62 94 THR A O 1
ATOM 697 N N . PHE A 1 95 ? -5.093 -5.901 7.619 1.00 98.31 95 PHE A N 1
ATOM 698 C CA . PHE A 1 95 ? -5.459 -5.682 9.007 1.00 98.31 95 PHE A CA 1
ATOM 699 C C . PHE A 1 95 ? -6.685 -6.492 9.401 1.00 98.31 95 PHE A C 1
ATOM 701 O O . PHE A 1 95 ? -7.540 -6.822 8.579 1.00 98.31 95 PHE A O 1
ATOM 708 N N . THR A 1 96 ? -6.755 -6.822 10.685 1.00 98.12 96 THR A N 1
ATOM 709 C CA . THR A 1 96 ? -7.943 -7.371 11.335 1.00 98.12 96 THR A CA 1
ATOM 710 C C . THR A 1 96 ? -8.168 -6.601 12.619 1.00 98.12 96 THR A C 1
ATOM 712 O O . THR A 1 96 ? -7.373 -6.714 13.549 1.00 98.12 96 THR A O 1
ATOM 715 N N . LEU A 1 97 ? -9.232 -5.807 12.677 1.00 98.12 97 LEU A N 1
ATOM 716 C CA . LEU A 1 97 ? -9.458 -4.865 13.768 1.00 98.12 97 LEU A CA 1
ATOM 717 C C . LEU A 1 97 ? -10.879 -4.997 14.327 1.00 98.12 97 LEU A C 1
ATOM 719 O O . LEU A 1 97 ? -11.839 -5.099 13.572 1.00 98.12 97 LEU A O 1
ATOM 723 N N . SER A 1 98 ? -11.036 -4.984 15.649 1.00 97.88 98 SER A N 1
ATOM 724 C CA . SER A 1 98 ? -12.344 -4.856 16.315 1.00 97.88 98 SER A CA 1
ATOM 725 C C . SER A 1 98 ? -12.747 -3.395 16.520 1.00 97.88 98 SER A C 1
ATOM 727 O O . SER A 1 98 ? -13.931 -3.073 16.570 1.00 97.88 98 SER A O 1
ATOM 729 N N . VAL A 1 99 ? -11.756 -2.504 16.579 1.00 98.00 99 VAL A N 1
ATOM 730 C CA . VAL A 1 99 ? -11.910 -1.049 16.522 1.00 98.00 99 VAL A CA 1
ATOM 731 C C . VAL A 1 99 ? -10.936 -0.546 15.467 1.00 98.00 99 VAL A C 1
ATOM 733 O O . VAL A 1 99 ? -9.739 -0.804 15.587 1.00 98.00 99 VAL A O 1
ATOM 736 N N . ALA A 1 100 ? -11.427 0.125 14.431 1.00 97.75 100 ALA A N 1
ATOM 737 C CA . ALA A 1 100 ? -10.615 0.557 13.303 1.00 97.75 100 ALA A CA 1
ATOM 738 C C . ALA A 1 100 ? -10.858 2.024 12.972 1.00 97.75 100 ALA A C 1
ATOM 740 O O . ALA A 1 100 ? -12.004 2.450 12.833 1.00 97.75 100 ALA A O 1
ATOM 741 N N . ASN A 1 101 ? -9.773 2.756 12.765 1.00 98.31 101 ASN A N 1
ATOM 742 C CA . ASN A 1 101 ? -9.740 3.983 11.985 1.00 98.31 101 ASN A CA 1
ATOM 743 C C . ASN A 1 101 ? -8.514 3.903 11.082 1.00 98.31 101 ASN A C 1
ATOM 745 O O . ASN A 1 101 ? -7.386 4.085 11.542 1.00 98.31 101 ASN A O 1
ATOM 749 N N . VAL A 1 102 ? -8.740 3.502 9.833 1.00 98.56 102 VAL A N 1
ATOM 750 C CA . VAL A 1 102 ? -7.686 3.192 8.867 1.00 98.56 102 VAL A CA 1
ATOM 751 C C . VAL A 1 102 ? -7.904 4.017 7.610 1.00 98.56 102 VAL A C 1
ATOM 753 O O . VAL A 1 102 ? -9.002 4.027 7.056 1.00 98.56 102 VAL A O 1
ATOM 756 N N . ALA A 1 103 ? -6.848 4.660 7.129 1.00 98.56 103 ALA A N 1
ATOM 757 C CA . ALA A 1 103 ? -6.794 5.265 5.811 1.00 98.56 103 ALA A CA 1
ATOM 758 C C . ALA A 1 103 ? -5.675 4.616 4.993 1.00 98.56 103 ALA A C 1
ATOM 760 O O . ALA A 1 103 ? -4.579 4.394 5.516 1.00 98.56 103 ALA A O 1
ATOM 761 N N . THR A 1 104 ? -5.938 4.319 3.721 1.00 98.50 104 THR A N 1
ATOM 762 C CA . THR A 1 104 ? -4.908 3.860 2.786 1.00 98.50 104 THR A CA 1
ATOM 763 C C . THR A 1 104 ? -4.907 4.689 1.512 1.00 98.50 104 THR A C 1
ATOM 765 O O . THR A 1 104 ? -5.953 5.141 1.040 1.00 98.50 104 THR A O 1
ATOM 768 N N . THR A 1 105 ? -3.715 4.900 0.957 1.00 98.31 105 THR A N 1
ATOM 769 C CA . THR A 1 105 ? -3.542 5.398 -0.410 1.00 98.31 105 THR A CA 1
ATOM 770 C C . THR A 1 105 ? -2.602 4.467 -1.164 1.00 98.31 105 THR A C 1
ATOM 772 O O . THR A 1 105 ? -1.567 4.062 -0.635 1.00 98.31 105 THR A O 1
ATOM 775 N N . ALA A 1 106 ? -2.974 4.086 -2.382 1.00 97.88 106 ALA A N 1
ATOM 776 C CA . ALA A 1 106 ? -2.192 3.202 -3.234 1.00 97.88 106 ALA A CA 1
ATOM 777 C C . ALA A 1 106 ? -2.124 3.797 -4.638 1.00 97.88 106 ALA A C 1
ATOM 779 O O . ALA A 1 106 ? -3.143 3.891 -5.323 1.00 97.88 106 ALA A O 1
ATOM 780 N N . ASN A 1 107 ? -0.919 4.176 -5.064 1.00 96.81 107 ASN A N 1
ATOM 781 C CA . ASN A 1 107 ? -0.709 4.873 -6.327 1.00 96.81 107 ASN A CA 1
ATOM 782 C C . ASN A 1 107 ? 0.332 4.150 -7.173 1.00 96.81 107 ASN A C 1
ATOM 784 O O . ASN A 1 107 ? 1.379 3.732 -6.674 1.00 96.81 107 ASN A O 1
ATOM 788 N N . ASN A 1 108 ? 0.078 4.049 -8.471 1.00 95.12 108 ASN A N 1
ATOM 789 C CA . ASN A 1 108 ? 1.025 3.480 -9.413 1.00 95.12 108 ASN A CA 1
ATOM 790 C C . ASN A 1 108 ? 1.078 4.282 -10.708 1.00 95.12 108 ASN A C 1
ATOM 792 O O . ASN A 1 108 ? 0.054 4.487 -11.356 1.00 95.12 108 ASN A O 1
ATOM 796 N N . ARG A 1 109 ? 2.279 4.692 -11.116 1.00 92.81 109 ARG A N 1
ATOM 797 C CA . ARG A 1 109 ? 2.558 5.278 -12.429 1.00 92.81 109 ARG A CA 1
ATOM 798 C C . ARG A 1 109 ? 3.419 4.302 -13.216 1.00 92.81 109 ARG A C 1
ATOM 800 O O . ARG A 1 109 ? 4.506 3.967 -12.765 1.00 92.81 109 ARG A O 1
ATOM 807 N N . PHE A 1 110 ? 2.951 3.859 -14.378 1.00 88.88 110 PHE A N 1
ATOM 808 C CA . PHE A 1 110 ? 3.686 2.922 -15.240 1.00 88.88 110 PHE A CA 1
ATOM 809 C C . PHE A 1 110 ? 3.563 3.220 -16.740 1.00 88.88 110 PHE A C 1
ATOM 811 O O . PHE A 1 110 ? 4.284 2.622 -17.534 1.00 88.88 110 PHE A O 1
ATOM 818 N N . ILE A 1 111 ? 2.690 4.149 -17.146 1.00 85.62 111 ILE A N 1
ATOM 819 C CA . ILE A 1 111 ? 2.595 4.644 -18.523 1.00 85.62 111 ILE A CA 1
ATOM 820 C C . ILE A 1 111 ? 3.053 6.097 -18.528 1.00 85.62 111 ILE A C 1
ATOM 822 O O . ILE A 1 111 ? 2.330 6.994 -18.089 1.00 85.62 111 ILE A O 1
ATOM 826 N N . THR A 1 112 ? 4.258 6.334 -19.035 1.00 80.31 112 THR A N 1
ATOM 827 C CA . THR A 1 112 ? 4.868 7.663 -19.095 1.00 80.31 112 THR A CA 1
ATOM 828 C C . THR A 1 112 ? 5.236 8.018 -20.531 1.00 80.31 112 THR A C 1
ATOM 830 O O . THR A 1 112 ? 5.548 7.159 -21.356 1.00 80.31 112 THR A O 1
ATOM 833 N N . LYS A 1 113 ? 5.140 9.310 -20.868 1.00 70.50 113 LYS A N 1
ATOM 834 C CA . LYS A 1 113 ? 5.418 9.800 -22.229 1.00 70.50 113 LYS A CA 1
ATOM 835 C C . LYS A 1 113 ? 6.919 9.901 -22.520 1.00 70.50 113 LYS A C 1
ATOM 837 O O . LYS A 1 113 ? 7.328 9.760 -23.671 1.00 70.50 113 LYS A O 1
ATOM 842 N N . THR A 1 114 ? 7.716 10.197 -21.497 1.00 68.06 114 THR A N 1
ATOM 843 C CA . THR A 1 114 ? 9.173 10.346 -21.567 1.00 68.06 114 THR A CA 1
ATOM 844 C C . THR A 1 114 ? 9.819 9.589 -20.408 1.00 68.06 114 THR A C 1
ATOM 846 O O . THR A 1 114 ? 9.158 9.310 -19.406 1.00 68.06 114 THR A O 1
ATOM 849 N N . GLY A 1 115 ? 11.109 9.263 -20.543 1.00 64.25 115 GLY A N 1
ATOM 850 C CA . GLY A 1 115 ? 11.885 8.605 -19.484 1.00 64.25 115 GLY A CA 1
ATOM 851 C C . GLY A 1 115 ? 12.090 9.465 -18.231 1.00 64.25 115 GLY A C 1
ATOM 852 O O . GLY A 1 115 ? 12.451 8.926 -17.193 1.00 64.25 115 GLY A O 1
ATOM 853 N N . ASP A 1 116 ? 11.806 10.771 -18.309 1.00 68.00 116 ASP A N 1
ATOM 854 C CA . ASP A 1 116 ? 11.973 11.723 -17.199 1.00 68.00 116 ASP A CA 1
ATOM 855 C C . ASP A 1 116 ? 10.955 11.511 -16.070 1.00 68.00 116 ASP A C 1
ATOM 857 O O . ASP A 1 116 ? 11.154 11.967 -14.947 1.00 68.00 116 ASP A O 1
ATOM 861 N N . SER A 1 117 ? 9.823 10.865 -16.365 1.00 79.19 117 SER A N 1
ATOM 862 C CA . SER A 1 117 ? 8.845 10.479 -15.349 1.00 79.19 117 SER A CA 1
ATOM 863 C C . SER A 1 117 ? 9.096 9.021 -14.961 1.00 79.19 117 SER A C 1
ATOM 865 O O . SER A 1 117 ? 8.815 8.141 -15.781 1.00 79.19 117 SER A O 1
ATOM 867 N N . PRO A 1 118 ? 9.592 8.740 -13.739 1.00 84.75 118 PRO A N 1
ATOM 868 C CA . PRO A 1 118 ? 9.855 7.373 -13.318 1.00 84.75 118 PRO A CA 1
ATOM 869 C C . PRO A 1 118 ? 8.566 6.566 -13.248 1.00 84.75 118 PRO A C 1
ATOM 871 O O . PRO A 1 118 ? 7.492 7.108 -12.951 1.00 84.75 118 PRO A O 1
ATOM 874 N N . VAL A 1 119 ? 8.691 5.257 -13.446 1.00 89.44 119 VAL A N 1
ATOM 875 C CA . VAL A 1 119 ? 7.692 4.307 -12.958 1.00 89.44 119 VAL A CA 1
ATOM 876 C C . VAL A 1 119 ? 7.698 4.396 -11.437 1.00 89.44 119 VAL A C 1
ATOM 878 O O . VAL A 1 119 ? 8.759 4.373 -10.826 1.00 89.44 119 VAL A O 1
ATOM 881 N N . GLU A 1 120 ? 6.531 4.524 -10.821 1.00 92.88 120 GLU A N 1
ATOM 882 C CA . GLU A 1 120 ? 6.413 4.829 -9.396 1.00 92.88 120 GLU A CA 1
ATOM 883 C C . GLU A 1 120 ? 5.356 3.944 -8.746 1.00 92.88 120 GLU A C 1
ATOM 885 O O . GLU A 1 120 ? 4.286 3.721 -9.313 1.00 92.88 120 GLU A O 1
ATOM 890 N N . THR A 1 121 ? 5.649 3.427 -7.559 1.00 96.00 121 THR A N 1
ATOM 891 C CA . THR A 1 121 ? 4.718 2.654 -6.733 1.00 96.00 121 THR A CA 1
ATOM 892 C C . THR A 1 121 ? 4.730 3.226 -5.328 1.00 96.00 121 THR A C 1
ATOM 894 O O . THR A 1 121 ? 5.748 3.172 -4.643 1.00 96.00 121 THR A O 1
ATOM 897 N N . ASN A 1 122 ? 3.585 3.745 -4.901 1.00 97.25 122 ASN A N 1
ATOM 898 C CA . ASN A 1 122 ? 3.389 4.315 -3.579 1.00 97.25 122 ASN A CA 1
ATOM 899 C C . ASN A 1 122 ? 2.311 3.547 -2.843 1.00 97.25 122 ASN A C 1
ATOM 901 O O . ASN A 1 122 ? 1.261 3.230 -3.406 1.00 97.25 122 ASN A O 1
ATOM 905 N N . TYR A 1 123 ? 2.550 3.316 -1.563 1.00 98.25 123 TYR A N 1
ATOM 906 C CA . TYR A 1 123 ? 1.531 2.834 -0.659 1.00 98.25 123 TYR A CA 1
ATOM 907 C C . TYR A 1 123 ? 1.690 3.490 0.700 1.00 98.25 123 TYR A C 1
ATOM 909 O O . TYR A 1 123 ? 2.773 3.491 1.284 1.00 98.25 123 TYR A O 1
ATOM 917 N N . HIS A 1 124 ? 0.596 4.015 1.224 1.00 98.62 124 HIS A N 1
ATOM 918 C CA . HIS A 1 124 ? 0.521 4.566 2.564 1.00 98.62 124 HIS A CA 1
ATOM 919 C C . HIS A 1 124 ? -0.618 3.892 3.301 1.00 98.62 124 HIS A C 1
ATOM 921 O O . HIS A 1 124 ? -1.723 3.780 2.776 1.00 98.62 124 HIS A O 1
ATOM 927 N N . ILE A 1 125 ? -0.348 3.468 4.527 1.00 98.69 125 ILE A N 1
ATOM 928 C CA . ILE A 1 125 ? -1.375 3.095 5.488 1.00 98.69 125 ILE A CA 1
ATOM 929 C C . ILE A 1 125 ? -1.179 3.904 6.760 1.00 98.69 125 ILE A C 1
ATOM 931 O O . ILE A 1 125 ? -0.079 3.980 7.312 1.00 98.69 125 ILE A O 1
ATOM 935 N N . LEU A 1 126 ? -2.286 4.462 7.228 1.00 98.69 126 LEU A N 1
ATOM 936 C CA . LEU A 1 126 ? -2.395 5.177 8.478 1.00 98.69 126 LEU A CA 1
ATOM 937 C C . LEU A 1 126 ? -3.495 4.527 9.317 1.00 98.69 126 LEU A C 1
ATOM 939 O O . LEU A 1 126 ? -4.656 4.521 8.919 1.00 98.69 126 LEU A O 1
ATOM 943 N N . VAL A 1 127 ? -3.138 4.007 10.487 1.00 98.62 127 VAL A N 1
ATOM 944 C CA . VAL A 1 127 ? -4.075 3.567 11.525 1.00 98.62 127 VAL A CA 1
ATOM 945 C C . VAL A 1 127 ? -3.935 4.498 12.713 1.00 98.62 127 VAL A C 1
ATOM 947 O O . VAL A 1 127 ? -2.828 4.712 13.210 1.00 98.62 127 VAL A O 1
ATOM 950 N N . THR A 1 128 ? -5.048 5.042 13.181 1.00 98.44 128 THR A N 1
ATOM 951 C CA . THR A 1 128 ? -5.087 5.967 14.318 1.00 98.44 128 THR A CA 1
ATOM 952 C C . THR A 1 128 ? -6.128 5.535 15.341 1.00 98.44 128 THR A C 1
ATOM 954 O O . THR A 1 128 ? -6.803 4.512 15.193 1.00 98.44 128 THR A O 1
ATOM 957 N N . GLU A 1 129 ? -6.254 6.305 16.416 1.00 97.94 129 GLU A N 1
ATOM 958 C CA . GLU A 1 129 ? -7.376 6.181 17.338 1.00 97.94 129 GLU A CA 1
ATOM 959 C C . GLU A 1 129 ? -8.721 6.368 16.610 1.00 97.94 129 GLU A C 1
ATOM 961 O O . GLU A 1 129 ? -8.863 7.203 15.714 1.00 97.94 129 GLU A O 1
ATOM 966 N N . TYR A 1 130 ? -9.735 5.604 17.017 1.00 96.56 130 TYR A N 1
ATOM 967 C CA . TYR A 1 130 ? -11.106 5.745 16.514 1.00 96.56 130 TYR A CA 1
ATOM 968 C C . TYR A 1 130 ? -11.754 7.051 16.982 1.00 96.56 130 TYR A C 1
ATOM 970 O O . TYR A 1 130 ? -12.494 7.704 16.249 1.00 96.56 130 TYR A O 1
ATOM 978 N N . ALA A 1 131 ? -11.451 7.434 18.217 1.00 95.62 131 ALA A N 1
ATOM 979 C CA . ALA A 1 131 ? -11.810 8.693 18.850 1.00 95.62 131 ALA A CA 1
ATOM 980 C C . ALA A 1 131 ? -10.731 9.018 19.900 1.00 95.62 131 ALA A C 1
ATOM 982 O O . ALA A 1 131 ? -10.004 8.104 20.289 1.00 95.62 131 ALA A O 1
ATOM 983 N N . PRO A 1 132 ? -10.625 10.263 20.402 1.00 96.12 132 PRO A N 1
ATOM 984 C CA . PRO A 1 132 ? -9.608 10.621 21.389 1.00 96.12 132 PRO A CA 1
ATOM 985 C C . PRO A 1 132 ? -9.594 9.672 22.596 1.00 96.12 132 PRO A C 1
ATOM 987 O O . PRO A 1 132 ? -10.598 9.542 23.301 1.00 96.12 132 PRO A O 1
ATOM 990 N N . GLY A 1 133 ? -8.461 9.005 22.825 1.00 95.88 133 GLY A N 1
ATOM 991 C CA . GLY A 1 133 ? -8.290 8.036 23.912 1.00 95.88 133 GLY A CA 1
ATOM 992 C C . GLY A 1 133 ? -8.956 6.675 23.676 1.00 95.88 133 GLY A C 1
ATOM 993 O O . GLY A 1 133 ? -9.039 5.871 24.604 1.00 95.88 133 GLY A O 1
ATOM 994 N N . VAL A 1 134 ? -9.425 6.399 22.456 1.00 97.25 134 VAL A N 1
ATOM 995 C CA . VAL A 1 134 ? -9.965 5.102 22.025 1.00 97.25 134 VAL A CA 1
ATOM 996 C C . VAL A 1 134 ? -9.073 4.548 20.907 1.00 97.25 134 VAL A C 1
ATOM 998 O O . VAL A 1 134 ? -9.336 4.807 19.728 1.00 97.25 134 VAL A O 1
ATOM 1001 N N . PRO A 1 135 ? -8.015 3.785 21.244 1.00 98.06 135 PRO A N 1
ATOM 1002 C CA . PRO A 1 135 ? -7.119 3.197 20.254 1.00 98.06 135 PRO A CA 1
ATOM 1003 C C . PRO A 1 135 ? -7.856 2.264 19.292 1.00 98.06 135 PRO A C 1
ATOM 1005 O O . PRO A 1 135 ? -8.819 1.593 19.682 1.00 98.06 135 PRO A O 1
ATOM 1008 N N . SER A 1 136 ? -7.353 2.155 18.061 1.00 98.25 136 SER A N 1
ATOM 1009 C CA . SER A 1 136 ? -7.691 1.013 17.210 1.00 98.25 136 SER A CA 1
ATOM 1010 C C . SER A 1 136 ? -7.219 -0.281 17.884 1.00 98.25 136 SER A C 1
ATOM 1012 O O . SER A 1 136 ? -6.261 -0.269 18.657 1.00 98.25 136 SER A O 1
ATOM 1014 N N . LYS A 1 137 ? -7.893 -1.409 17.641 1.00 98.19 137 LYS A N 1
ATOM 1015 C CA . LYS A 1 137 ? -7.612 -2.677 18.334 1.00 98.19 137 LYS A CA 1
ATOM 1016 C C . LYS A 1 137 ? -7.592 -3.850 17.378 1.00 98.19 137 LYS A C 1
ATOM 1018 O O . LYS A 1 137 ? -8.581 -4.087 16.692 1.00 98.19 137 LYS A O 1
ATOM 1023 N N . GLY A 1 138 ? -6.510 -4.618 17.399 1.00 97.81 138 GLY A N 1
ATOM 1024 C CA . GLY A 1 138 ? -6.345 -5.834 16.605 1.00 97.81 138 GLY A CA 1
ATOM 1025 C C . GLY A 1 138 ? -4.942 -5.922 16.019 1.00 97.81 138 GLY A C 1
ATOM 1026 O O . GLY A 1 138 ? -3.983 -5.611 16.720 1.00 97.81 138 GLY A O 1
ATOM 1027 N N . SER A 1 139 ? -4.811 -6.360 14.770 1.00 98.31 139 SER A N 1
ATOM 1028 C CA . SER A 1 139 ? -3.534 -6.477 14.066 1.00 98.31 139 SER A CA 1
ATOM 1029 C C . SER A 1 139 ? -3.516 -5.662 12.776 1.00 98.31 139 SER A C 1
ATOM 1031 O O . SER A 1 139 ? -4.519 -5.565 12.068 1.00 98.31 139 SER A O 1
ATOM 1033 N N . VAL A 1 140 ? -2.353 -5.099 12.457 1.00 98.56 140 VAL A N 1
ATOM 1034 C CA . VAL A 1 140 ? -2.066 -4.456 11.171 1.00 98.56 140 VAL A CA 1
ATOM 1035 C C . VAL A 1 140 ? -0.675 -4.859 10.709 1.00 98.56 140 VAL A C 1
ATOM 1037 O O . VAL A 1 140 ? 0.269 -4.919 11.498 1.00 98.56 140 VAL A O 1
ATOM 1040 N N . MET A 1 141 ? -0.555 -5.130 9.416 1.00 98.56 141 MET A N 1
ATOM 1041 C CA . MET A 1 141 ? 0.685 -5.452 8.735 1.00 98.56 141 MET A CA 1
ATOM 1042 C C . MET A 1 141 ? 0.767 -4.649 7.444 1.00 98.56 141 MET A C 1
ATOM 1044 O O . MET A 1 141 ? -0.224 -4.520 6.728 1.00 98.56 141 MET A O 1
ATOM 1048 N N . ALA A 1 142 ? 1.951 -4.137 7.137 1.00 98.62 142 ALA A N 1
ATOM 1049 C CA . ALA A 1 142 ? 2.236 -3.504 5.861 1.00 98.62 142 ALA A CA 1
ATOM 1050 C C . ALA A 1 142 ? 3.630 -3.877 5.368 1.00 98.62 142 ALA A C 1
ATOM 1052 O O . ALA A 1 142 ? 4.564 -4.068 6.162 1.00 98.62 142 ALA A O 1
ATOM 1053 N N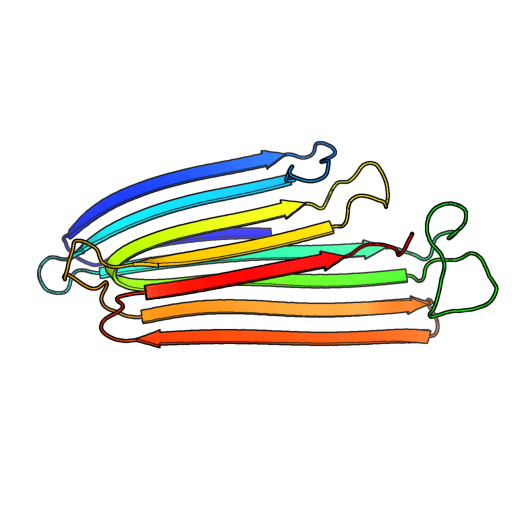 . PHE A 1 143 ? 3.765 -4.005 4.053 1.00 98.69 143 PHE A N 1
ATOM 1054 C CA . PHE A 1 143 ? 4.987 -4.489 3.436 1.00 98.69 143 PHE A CA 1
ATOM 1055 C C . PHE A 1 143 ? 5.250 -3.846 2.084 1.00 98.69 143 PHE A C 1
ATOM 1057 O O . PHE A 1 143 ? 4.323 -3.481 1.367 1.00 98.69 143 PHE A O 1
ATOM 1064 N N . ILE A 1 144 ? 6.530 -3.813 1.731 1.00 98.56 144 ILE A N 1
ATOM 1065 C CA . ILE A 1 144 ? 7.008 -3.611 0.372 1.00 98.56 144 ILE A CA 1
ATOM 1066 C C . ILE A 1 144 ? 8.107 -4.636 0.090 1.00 98.56 144 ILE A C 1
ATOM 1068 O O . ILE A 1 144 ? 8.939 -4.940 0.949 1.00 98.56 144 ILE A O 1
ATOM 1072 N N . GLN A 1 145 ? 8.111 -5.202 -1.107 1.00 98.31 145 GLN A N 1
ATOM 1073 C CA . GLN A 1 145 ? 9.168 -6.088 -1.572 1.00 98.31 145 GLN A CA 1
ATOM 1074 C C . GLN A 1 145 ? 9.373 -5.929 -3.071 1.00 98.31 145 GLN A C 1
ATOM 1076 O O . GLN A 1 145 ? 8.446 -5.582 -3.799 1.00 98.31 145 GLN A O 1
ATOM 1081 N N . GLY A 1 146 ? 10.583 -6.200 -3.542 1.00 96.75 146 GLY A N 1
ATOM 1082 C CA . GLY A 1 146 ? 10.876 -6.084 -4.957 1.00 96.75 146 GLY A CA 1
ATOM 1083 C C . GLY A 1 146 ? 12.126 -6.823 -5.392 1.00 96.75 146 GLY A C 1
ATOM 1084 O O . GLY A 1 146 ? 12.951 -7.260 -4.586 1.00 96.75 146 GLY A O 1
ATOM 1085 N N . THR A 1 147 ? 12.235 -6.983 -6.702 1.00 95.44 147 THR A N 1
ATOM 1086 C CA . THR A 1 147 ? 13.395 -7.534 -7.394 1.00 95.44 147 THR A CA 1
ATOM 1087 C C . THR A 1 147 ? 13.657 -6.691 -8.631 1.00 95.44 147 THR A C 1
ATOM 1089 O O . THR A 1 147 ? 12.740 -6.439 -9.414 1.00 95.44 147 THR A O 1
ATOM 1092 N N . ILE A 1 148 ? 14.902 -6.260 -8.780 1.00 91.50 148 ILE A N 1
ATOM 1093 C CA . ILE A 1 148 ? 15.402 -5.402 -9.847 1.00 91.50 148 ILE A CA 1
ATOM 1094 C C . ILE A 1 148 ? 16.470 -6.189 -10.583 1.00 91.50 148 ILE A C 1
ATOM 1096 O O . ILE A 1 148 ? 17.382 -6.731 -9.957 1.00 91.50 148 ILE A O 1
ATOM 1100 N N . LYS A 1 149 ? 16.328 -6.287 -11.902 1.00 89.56 149 LYS A N 1
ATOM 1101 C CA . LYS A 1 149 ? 17.286 -6.989 -12.752 1.00 89.56 149 LYS A CA 1
ATOM 1102 C C . LYS A 1 149 ? 17.564 -6.172 -13.987 1.00 89.56 149 LYS A C 1
ATOM 1104 O O . LYS A 1 149 ? 16.626 -5.827 -14.704 1.00 89.56 149 LYS A O 1
ATOM 1109 N N . GLU A 1 150 ? 18.840 -5.950 -14.260 1.00 85.25 150 GLU A N 1
ATOM 1110 C CA . GLU A 1 150 ? 19.322 -5.323 -15.486 1.00 85.25 150 GLU A CA 1
ATOM 1111 C C . GLU A 1 150 ? 20.436 -6.176 -16.098 1.00 85.25 150 GLU A C 1
ATOM 1113 O O . GLU A 1 150 ? 21.230 -6.805 -15.396 1.00 85.25 150 GLU A O 1
ATOM 1118 N N . GLY A 1 151 ? 20.505 -6.230 -17.423 1.00 82.06 151 GLY A N 1
ATOM 1119 C CA . GLY A 1 151 ? 21.582 -6.920 -18.114 1.00 82.06 151 GLY A CA 1
ATOM 1120 C C . GLY A 1 151 ? 21.443 -6.916 -19.627 1.00 82.06 151 GLY A C 1
ATOM 1121 O O . GLY A 1 151 ? 20.768 -6.086 -20.231 1.00 82.06 151 GLY A O 1
ATOM 1122 N N . SER A 1 152 ? 22.103 -7.876 -20.252 1.00 77.19 152 SER A N 1
ATOM 1123 C CA . SER A 1 152 ? 21.994 -8.193 -21.670 1.00 77.19 152 SER A CA 1
ATOM 1124 C C . SER A 1 152 ? 21.419 -9.607 -21.838 1.00 77.19 152 SER A C 1
ATOM 1126 O O . SER A 1 152 ? 21.261 -10.330 -20.850 1.00 77.19 152 SER A O 1
ATOM 1128 N N . PRO A 1 153 ? 21.117 -10.046 -23.073 1.00 72.06 153 PRO A N 1
ATOM 1129 C CA . PRO A 1 153 ? 20.735 -11.435 -23.329 1.00 72.06 153 PRO A CA 1
ATOM 1130 C C . PRO A 1 153 ? 21.753 -12.467 -22.814 1.00 72.06 153 PRO A C 1
ATOM 1132 O O . PRO A 1 153 ? 21.364 -13.582 -22.477 1.00 72.06 153 PRO A O 1
ATOM 1135 N N . ASP A 1 154 ? 23.031 -12.084 -22.730 1.00 79.12 154 ASP A N 1
ATOM 1136 C CA . ASP A 1 154 ? 24.146 -12.995 -22.460 1.00 79.12 154 ASP A CA 1
ATOM 1137 C C . ASP A 1 154 ? 24.773 -12.812 -21.064 1.00 79.12 154 ASP A C 1
ATOM 1139 O O . ASP A 1 154 ? 25.569 -13.651 -20.637 1.00 79.12 154 ASP A O 1
ATOM 1143 N N . ALA A 1 155 ? 24.441 -11.737 -20.336 1.00 79.94 155 ALA A N 1
ATOM 1144 C CA . ALA A 1 155 ? 25.004 -11.458 -19.014 1.00 79.94 155 ALA A CA 1
ATOM 1145 C C . ALA A 1 155 ? 24.071 -10.617 -18.126 1.00 79.94 155 ALA A C 1
ATOM 1147 O O . ALA A 1 155 ? 23.582 -9.566 -18.536 1.00 79.94 155 ALA A O 1
ATOM 1148 N N . LEU A 1 156 ? 23.893 -11.044 -16.873 1.00 80.75 156 LEU A N 1
ATOM 1149 C CA . LEU A 1 156 ? 23.256 -10.241 -15.827 1.00 80.75 156 LEU A CA 1
ATOM 1150 C C . LEU A 1 156 ? 24.246 -9.169 -15.354 1.00 80.75 156 LEU A C 1
ATOM 1152 O O . LEU A 1 156 ? 25.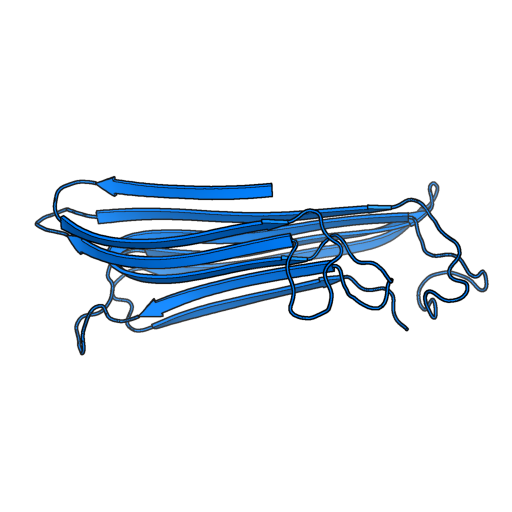353 -9.510 -14.934 1.00 80.75 156 LEU A O 1
ATOM 1156 N N . ALA A 1 157 ? 23.859 -7.899 -15.446 1.00 81.69 157 ALA A N 1
ATOM 1157 C CA . ALA A 1 157 ? 24.672 -6.777 -14.982 1.00 81.69 157 ALA A CA 1
ATOM 1158 C C . ALA A 1 157 ? 24.345 -6.428 -13.525 1.00 81.69 157 ALA A C 1
ATOM 1160 O O . ALA A 1 157 ? 25.253 -6.218 -12.724 1.00 81.69 157 ALA A O 1
ATOM 1161 N N . GLU A 1 158 ? 23.059 -6.440 -13.172 1.00 83.19 158 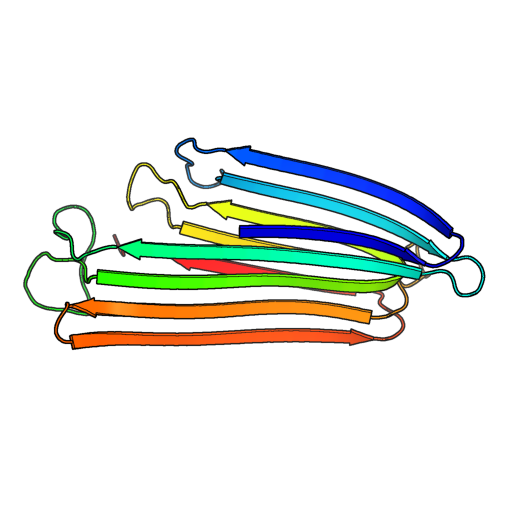GLU A N 1
ATOM 1162 C CA . GLU A 1 158 ? 22.567 -6.135 -11.832 1.00 83.19 158 GLU A CA 1
ATOM 1163 C C . GLU A 1 158 ? 21.471 -7.120 -11.408 1.00 83.19 158 GLU A C 1
ATOM 1165 O O . GLU A 1 158 ? 20.570 -7.446 -12.183 1.00 83.19 158 GLU A O 1
ATOM 1170 N N . ASP A 1 159 ? 21.546 -7.566 -10.152 1.00 90.06 159 ASP A N 1
ATOM 1171 C CA . ASP A 1 159 ? 20.456 -8.230 -9.436 1.00 90.06 159 ASP A CA 1
ATOM 1172 C C . ASP A 1 159 ? 20.372 -7.622 -8.036 1.00 90.06 159 ASP A C 1
ATOM 1174 O O . ASP A 1 159 ? 21.331 -7.685 -7.260 1.00 90.06 159 ASP A O 1
ATOM 1178 N N . SER A 1 160 ? 19.233 -7.022 -7.720 1.00 90.94 160 SER A N 1
ATOM 1179 C CA . SER A 1 160 ? 18.962 -6.444 -6.413 1.00 90.94 160 SER A CA 1
ATOM 1180 C C . SER A 1 160 ? 17.590 -6.878 -5.930 1.00 90.94 160 SER A C 1
ATOM 1182 O O . SER A 1 160 ? 16.625 -6.961 -6.691 1.00 90.94 160 SER A O 1
ATOM 1184 N N . SER A 1 161 ? 17.484 -7.158 -4.636 1.00 96.19 161 SER A N 1
ATOM 1185 C CA . SER A 1 161 ? 16.216 -7.511 -4.011 1.00 96.19 161 SER A CA 1
ATOM 1186 C C . SER A 1 161 ? 16.091 -6.844 -2.655 1.00 96.19 161 SER A C 1
ATOM 1188 O O . SER A 1 161 ? 17.073 -6.666 -1.932 1.00 96.19 161 SER A O 1
ATOM 1190 N N . PHE A 1 162 ? 14.865 -6.474 -2.310 1.00 96.62 162 PHE A N 1
ATOM 1191 C CA . PHE A 1 162 ? 14.555 -5.843 -1.039 1.00 96.62 162 PHE A CA 1
ATOM 1192 C C . PHE A 1 162 ? 13.228 -6.356 -0.501 1.00 96.62 162 PHE A C 1
ATOM 1194 O O . PHE A 1 162 ? 12.331 -6.757 -1.247 1.00 96.62 162 PHE A O 1
ATOM 1201 N N . LYS A 1 163 ? 13.114 -6.348 0.824 1.00 98.19 163 LYS A N 1
ATOM 1202 C CA . LYS A 1 163 ? 11.897 -6.704 1.538 1.00 98.19 163 LYS A CA 1
ATOM 1203 C C . LYS A 1 163 ? 11.865 -5.975 2.868 1.00 98.19 163 LYS A C 1
ATOM 1205 O O . LYS A 1 163 ? 12.765 -6.142 3.686 1.00 98.19 163 LYS A O 1
ATOM 1210 N N . ASP A 1 164 ? 10.796 -5.233 3.091 1.00 98.44 164 ASP A N 1
ATOM 1211 C CA . ASP A 1 164 ? 10.484 -4.604 4.362 1.00 98.44 164 ASP A CA 1
ATOM 1212 C C . ASP A 1 164 ? 9.044 -4.954 4.745 1.00 98.44 164 ASP A C 1
ATOM 1214 O O . ASP A 1 164 ? 8.109 -4.808 3.959 1.00 98.44 164 ASP A O 1
ATOM 1218 N N . ARG A 1 165 ? 8.865 -5.445 5.969 1.00 98.19 165 ARG A N 1
ATOM 1219 C CA . ARG A 1 165 ? 7.576 -5.829 6.535 1.00 98.19 165 ARG A CA 1
ATOM 1220 C C . ARG A 1 165 ? 7.519 -5.361 7.978 1.00 98.19 165 ARG A C 1
ATOM 1222 O O . ARG A 1 165 ? 8.416 -5.648 8.765 1.00 98.19 165 ARG A O 1
ATOM 1229 N N . THR A 1 166 ? 6.418 -4.715 8.336 1.00 98.56 166 THR A N 1
ATOM 1230 C CA . THR A 1 166 ? 6.133 -4.311 9.714 1.00 98.56 166 THR A CA 1
ATOM 1231 C C . THR A 1 166 ? 4.765 -4.830 10.105 1.00 98.56 166 THR A C 1
ATOM 1233 O O . THR A 1 166 ? 3.825 -4.735 9.322 1.00 98.56 166 THR A O 1
ATOM 1236 N N . GLU A 1 167 ? 4.662 -5.378 11.310 1.00 98.19 167 GLU A N 1
ATOM 1237 C CA . GLU A 1 167 ? 3.419 -5.886 11.875 1.00 98.19 167 GLU A CA 1
ATOM 1238 C C . GLU A 1 167 ? 3.348 -5.514 13.350 1.00 98.19 167 GLU A C 1
ATOM 1240 O O . GLU A 1 167 ? 4.333 -5.660 14.077 1.00 98.19 167 GLU A O 1
ATOM 1245 N N . ILE A 1 168 ? 2.187 -5.030 13.779 1.00 97.94 168 ILE A N 1
ATOM 1246 C CA . ILE A 1 168 ? 1.898 -4.757 15.184 1.00 97.94 168 ILE A CA 1
ATOM 1247 C C . ILE A 1 168 ? 0.533 -5.328 15.556 1.00 97.94 168 ILE A C 1
ATOM 1249 O O . ILE A 1 168 ? -0.349 -5.495 14.710 1.00 97.94 168 ILE A O 1
ATOM 1253 N N . MET A 1 169 ? 0.366 -5.618 16.843 1.00 98.12 169 MET A N 1
ATOM 1254 C CA . MET A 1 169 ? -0.865 -6.164 17.400 1.00 98.12 169 MET A CA 1
ATOM 1255 C C . MET A 1 169 ? -1.170 -5.532 18.756 1.00 98.12 169 MET A C 1
ATOM 1257 O O . MET A 1 169 ? -0.253 -5.183 19.498 1.00 98.12 169 MET A O 1
ATOM 1261 N N . GLY A 1 170 ? -2.451 -5.453 19.101 1.00 97.81 170 GLY A N 1
ATOM 1262 C CA . GLY A 1 170 ? -2.934 -4.926 20.373 1.00 97.81 170 GLY A CA 1
ATOM 1263 C C . GLY A 1 170 ? -3.673 -3.607 20.197 1.00 97.81 170 GLY A C 1
ATOM 1264 O O . GLY A 1 170 ? -4.465 -3.459 19.266 1.00 97.81 170 GLY A O 1
ATOM 1265 N N . GLU A 1 171 ? -3.446 -2.676 21.121 1.00 98.25 171 GLU A N 1
ATOM 1266 C CA . GLU A 1 171 ? -3.994 -1.321 21.058 1.00 98.25 171 GLU A CA 1
ATOM 1267 C C . GLU A 1 171 ? -3.050 -0.417 20.260 1.00 98.25 171 GLU A C 1
ATOM 1269 O O . GLU A 1 171 ? -1.865 -0.302 20.567 1.00 98.25 171 GLU A O 1
ATOM 1274 N N . ILE A 1 172 ? -3.583 0.206 19.214 1.00 98.38 172 ILE A N 1
ATOM 1275 C CA . ILE A 1 172 ? -2.844 0.967 18.214 1.00 98.38 172 ILE A CA 1
ATOM 1276 C C . ILE A 1 172 ? -3.336 2.409 18.271 1.00 98.38 172 ILE A C 1
ATOM 1278 O O . ILE A 1 172 ? -4.447 2.722 17.840 1.00 98.38 172 ILE A O 1
ATOM 1282 N N . THR A 1 173 ? -2.501 3.287 18.816 1.00 98.06 173 THR A N 1
ATOM 1283 C CA . THR A 1 173 ? -2.736 4.737 18.803 1.00 98.06 173 THR A CA 1
ATOM 1284 C C . THR A 1 173 ? -2.256 5.367 17.499 1.00 98.06 173 THR A C 1
ATOM 1286 O O . THR A 1 173 ? -2.897 6.281 16.985 1.00 98.06 173 THR A O 1
ATOM 1289 N N . LEU A 1 174 ? -1.153 4.851 16.946 1.00 97.81 174 LEU A N 1
ATOM 1290 C CA . LEU A 1 174 ? -0.603 5.251 15.659 1.00 97.81 174 LEU A CA 1
ATOM 1291 C C . LEU A 1 174 ? 0.155 4.088 15.005 1.00 97.81 174 LEU A C 1
ATOM 1293 O O . LEU A 1 174 ? 1.081 3.527 15.591 1.00 97.81 174 LEU A O 1
ATOM 1297 N N . PHE A 1 175 ? -0.200 3.780 13.764 1.00 98.56 175 PHE A N 1
ATOM 1298 C CA . PHE A 1 175 ? 0.623 3.036 12.818 1.00 98.56 175 PHE A CA 1
ATOM 1299 C C . PHE A 1 175 ? 0.639 3.825 11.516 1.00 98.56 175 PHE A C 1
ATOM 1301 O O . PHE A 1 175 ? -0.385 3.934 10.852 1.00 98.56 175 PHE A O 1
ATOM 1308 N N . ASP A 1 176 ? 1.786 4.392 11.172 1.00 98.50 176 ASP A N 1
ATOM 1309 C CA . ASP A 1 176 ? 1.973 5.167 9.950 1.00 98.50 176 ASP A CA 1
ATOM 1310 C C . ASP A 1 176 ? 3.133 4.546 9.180 1.00 98.50 176 ASP A C 1
ATOM 1312 O O . ASP A 1 176 ? 4.275 4.552 9.650 1.00 98.50 176 ASP A O 1
ATOM 1316 N N . LYS A 1 177 ? 2.828 3.939 8.031 1.00 98.25 177 LYS A N 1
ATOM 1317 C CA . LYS A 1 177 ? 3.842 3.355 7.156 1.00 98.25 177 LYS A CA 1
ATOM 1318 C C . LYS A 1 177 ? 3.637 3.821 5.726 1.00 98.25 177 LYS A C 1
ATOM 1320 O O . LYS A 1 177 ? 2.647 3.480 5.080 1.00 98.25 177 LYS A O 1
ATOM 1325 N N . GLN A 1 178 ? 4.626 4.562 5.241 1.00 98.19 178 GLN A N 1
ATOM 1326 C CA . GLN A 1 178 ? 4.748 5.011 3.860 1.00 98.19 178 GLN A CA 1
ATOM 1327 C C . GLN A 1 178 ? 5.809 4.167 3.160 1.00 98.19 178 GLN A C 1
ATOM 1329 O O . GLN A 1 178 ? 6.897 3.948 3.692 1.00 98.19 178 GLN A O 1
ATOM 1334 N N . MET A 1 179 ? 5.476 3.667 1.979 1.00 97.88 179 MET A N 1
ATOM 1335 C CA . MET A 1 179 ? 6.337 2.831 1.155 1.00 97.88 179 MET A CA 1
ATOM 1336 C C . MET A 1 179 ? 6.359 3.417 -0.246 1.00 97.88 179 MET A C 1
ATOM 1338 O O . MET A 1 179 ? 5.309 3.677 -0.834 1.00 97.88 179 MET A O 1
ATOM 1342 N N . HIS A 1 180 ? 7.565 3.623 -0.755 1.00 96.25 180 HIS A N 1
ATOM 1343 C CA . HIS A 1 180 ? 7.820 4.272 -2.028 1.00 96.25 180 HIS A CA 1
ATOM 1344 C C . HIS A 1 180 ? 8.839 3.453 -2.807 1.00 96.25 180 HIS A C 1
ATOM 1346 O O . HIS A 1 180 ? 9.826 2.973 -2.246 1.00 96.25 180 HIS A O 1
ATOM 1352 N N . PHE A 1 181 ? 8.583 3.309 -4.097 1.00 94.81 181 PHE A N 1
ATOM 1353 C CA . PHE A 1 181 ? 9.526 2.790 -5.064 1.00 94.81 181 PHE A CA 1
ATOM 1354 C C . PHE A 1 181 ? 9.441 3.619 -6.337 1.00 94.81 181 PHE A C 1
ATOM 1356 O O . PHE A 1 181 ? 8.345 3.828 -6.867 1.00 94.81 181 PHE A O 1
ATOM 1363 N N . ASP A 1 182 ? 10.595 3.997 -6.860 1.00 90.94 182 ASP A N 1
ATOM 1364 C CA . ASP A 1 182 ? 10.755 4.642 -8.146 1.00 90.94 182 ASP A CA 1
ATOM 1365 C C . ASP A 1 182 ? 11.770 3.889 -9.017 1.00 90.94 182 ASP A C 1
ATOM 1367 O O . ASP A 1 182 ? 12.756 3.321 -8.552 1.00 90.94 182 ASP A O 1
ATOM 1371 N N . SER A 1 183 ? 11.499 3.859 -10.318 1.00 85.38 183 SER A N 1
ATOM 1372 C CA . SER A 1 183 ? 12.413 3.345 -11.330 1.00 85.38 183 SER A CA 1
ATOM 1373 C C . SER A 1 183 ? 12.471 4.341 -12.476 1.00 85.38 183 SER A C 1
ATOM 1375 O O . SER A 1 183 ? 11.484 4.563 -13.183 1.00 85.38 183 SER A O 1
ATOM 1377 N N . ALA A 1 184 ? 13.637 4.955 -12.631 1.00 79.38 184 ALA A N 1
ATOM 1378 C CA . ALA A 1 184 ? 13.945 5.924 -13.669 1.00 79.38 184 ALA A CA 1
ATOM 1379 C C . ALA A 1 184 ? 15.268 5.563 -14.336 1.00 79.38 184 ALA A C 1
ATOM 1381 O O . ALA A 1 184 ? 16.134 4.923 -13.738 1.00 79.38 184 ALA A O 1
ATOM 1382 N N . PHE A 1 185 ? 15.439 6.051 -15.558 1.00 69.94 185 PHE A N 1
ATOM 1383 C CA . PHE A 1 185 ? 16.759 6.156 -16.152 1.00 69.94 185 PHE A CA 1
ATOM 1384 C C . PHE A 1 185 ? 17.406 7.460 -15.665 1.00 69.94 185 PHE A C 1
ATOM 1386 O O . PHE A 1 185 ? 16.738 8.491 -15.592 1.00 69.94 185 PHE A O 1
ATOM 1393 N N . GLY A 1 186 ? 18.683 7.415 -15.276 1.00 59.47 186 GLY A N 1
ATOM 1394 C CA . GLY A 1 186 ? 19.393 8.600 -14.789 1.00 59.47 186 GLY A CA 1
ATOM 1395 C C . GLY A 1 186 ? 19.626 9.604 -15.918 1.00 59.47 186 GLY A C 1
ATOM 1396 O O . GLY A 1 186 ? 20.332 9.278 -16.872 1.00 59.47 186 GLY A O 1
ATOM 1397 N N . VAL A 1 187 ? 19.042 10.799 -15.810 1.00 48.91 187 VAL A N 1
ATOM 1398 C CA . VAL A 1 187 ? 19.324 11.948 -16.692 1.00 48.91 187 VAL A CA 1
ATOM 1399 C C . VAL A 1 187 ? 20.589 12.689 -16.282 1.00 48.91 187 VAL A C 1
ATOM 1401 O O . VAL A 1 187 ? 20.821 12.846 -15.061 1.00 48.91 187 VAL A O 1
#

Radius of gyration: 20.03 Å; chains: 1; bounding box: 53×27×51 Å

Sequence (187 aa):
MYTEDTHSAGIGYISYDKSFDASTANQLQGQYNIESTRQITYLGIDAGSIYSSEYLMTSGSGTSQSAAGRMICPFVGSDDTIGAFCNTVETGSTFTLSVANVATTANNRFITKTGDSPVETNYHILVTEYAPGVPSKGSVMAFIQGTIKEGSPDALAEDSSFKDRTEIMGEITLFDKQMHFDSAFGV

Foldseek 3Di:
DKDKDKDKDADWDKDKDKDWDAAPDADDPVDFRIKMKIWIWIAADDPIKMKMKIKDKDKDWDAKDFLVVFADDPQDDPGRIFFTKIKMKMWIKIWIWNGWTKIKIWGFHDHHPGLVGWTKTKIKMKTAASDVVRFIAFKMKIKMKMWIWGHHPVDTRDIDIDIDMDMDHGGHHIDIDMDMDTDGHHD